Protein AF-J9FRP4-F1 (afdb_monomer_lite)

Structure (mmCIF, N/CA/C/O backbone):
data_AF-J9FRP4-F1
#
_entry.id   AF-J9FRP4-F1
#
loop_
_atom_site.group_PDB
_atom_site.id
_atom_site.type_symbol
_atom_site.label_atom_id
_atom_site.label_alt_id
_atom_site.label_comp_id
_atom_site.label_asym_id
_atom_site.label_entity_id
_atom_site.label_seq_id
_atom_site.pdbx_PDB_ins_code
_atom_site.Cartn_x
_atom_site.Cartn_y
_atom_site.Cartn_z
_atom_site.occupancy
_atom_site.B_iso_or_equiv
_atom_site.auth_seq_id
_atom_site.auth_comp_id
_atom_site.auth_asym_id
_atom_site.auth_atom_id
_atom_site.pdbx_PDB_model_num
ATOM 1 N N . MET A 1 1 ? -9.713 -14.777 19.104 1.00 48.59 1 MET A N 1
ATOM 2 C CA . MET A 1 1 ? -9.850 -14.127 17.781 1.00 48.59 1 MET A CA 1
ATOM 3 C C . MET A 1 1 ? -8.821 -14.663 16.797 1.00 48.59 1 MET A C 1
ATOM 5 O O . MET A 1 1 ? -9.217 -15.009 15.696 1.00 48.59 1 MET A O 1
ATOM 9 N N . ASP A 1 2 ? -7.570 -14.857 17.223 1.00 49.44 2 ASP A N 1
ATOM 10 C CA . ASP A 1 2 ? -6.486 -15.417 16.401 1.00 49.44 2 ASP A CA 1
ATOM 11 C C . ASP A 1 2 ? -6.841 -16.754 15.706 1.00 49.44 2 ASP A C 1
ATOM 13 O O . ASP A 1 2 ? -6.789 -16.872 14.487 1.00 49.44 2 ASP A O 1
ATOM 17 N N . SER A 1 3 ? -7.369 -17.727 16.462 1.00 54.19 3 SER A N 1
ATOM 18 C CA . SER A 1 3 ? -7.735 -19.047 15.913 1.00 54.19 3 SER A CA 1
ATOM 19 C C . SER A 1 3 ? -8.857 -19.005 14.870 1.00 54.19 3 SER A C 1
ATOM 21 O O . SER A 1 3 ? -8.860 -19.820 13.961 1.00 54.19 3 SER A O 1
ATOM 23 N N . ALA A 1 4 ? -9.812 -18.073 14.968 1.00 58.47 4 ALA A N 1
ATOM 24 C CA . ALA A 1 4 ? -10.983 -18.061 14.084 1.00 58.47 4 ALA A CA 1
ATOM 25 C C . ALA A 1 4 ? -10.662 -17.481 12.696 1.00 58.47 4 ALA A C 1
ATOM 27 O O . ALA A 1 4 ? -11.175 -17.966 11.686 1.00 58.47 4 ALA A O 1
ATOM 28 N N . VAL A 1 5 ? -9.792 -16.465 12.646 1.00 55.31 5 VAL A N 1
ATOM 29 C CA . VAL A 1 5 ? -9.310 -15.875 11.388 1.00 55.31 5 VAL A CA 1
ATOM 30 C C . VAL A 1 5 ? -8.372 -16.855 10.685 1.00 55.31 5 VAL A C 1
ATOM 32 O O . VAL A 1 5 ? -8.544 -17.113 9.495 1.00 55.31 5 VAL A O 1
ATOM 35 N N . VAL A 1 6 ? -7.453 -17.474 11.434 1.00 58.16 6 VAL A N 1
ATOM 36 C CA . VAL A 1 6 ? -6.564 -18.518 10.907 1.00 58.16 6 VAL A CA 1
ATOM 37 C C . VAL A 1 6 ? -7.373 -19.708 10.384 1.00 58.16 6 VAL A C 1
ATOM 39 O O . VAL A 1 6 ? -7.181 -20.093 9.238 1.00 58.16 6 VAL A O 1
ATOM 42 N N . ASP A 1 7 ? -8.346 -20.225 11.142 1.00 55.84 7 ASP A N 1
ATOM 43 C CA . ASP A 1 7 ? -9.153 -21.382 10.725 1.00 55.84 7 ASP A CA 1
ATOM 44 C C . ASP A 1 7 ? -9.992 -21.111 9.473 1.00 55.84 7 ASP A C 1
ATOM 46 O O . ASP A 1 7 ? -10.128 -21.985 8.613 1.00 55.84 7 ASP A O 1
ATOM 50 N N . THR A 1 8 ? -10.567 -19.911 9.357 1.00 57.00 8 THR A N 1
ATOM 51 C CA . THR A 1 8 ? -11.384 -19.544 8.192 1.00 57.00 8 THR A CA 1
ATOM 52 C C . THR A 1 8 ? -10.524 -19.484 6.936 1.00 57.00 8 THR A C 1
ATOM 54 O O . THR A 1 8 ? -10.922 -20.003 5.896 1.00 57.00 8 THR A O 1
ATOM 57 N N . VAL A 1 9 ? -9.318 -18.924 7.036 1.00 52.62 9 VAL A N 1
ATOM 58 C CA . VAL A 1 9 ? -8.417 -18.788 5.890 1.00 52.62 9 VAL A CA 1
ATOM 59 C C . VAL A 1 9 ? -7.712 -20.103 5.553 1.00 52.62 9 VAL A C 1
ATOM 61 O O . VAL A 1 9 ? -7.663 -20.467 4.381 1.00 52.62 9 VAL A O 1
ATOM 64 N N . SER A 1 10 ? -7.246 -20.868 6.544 1.00 55.09 10 SER A N 1
ATOM 65 C CA . SER A 1 10 ? -6.651 -22.197 6.335 1.00 55.09 10 SER A CA 1
ATOM 66 C C . SER A 1 10 ? -7.617 -23.138 5.617 1.00 55.09 10 SER A C 1
ATOM 68 O O . SER A 1 10 ? -7.242 -23.777 4.638 1.00 55.09 10 SER A O 1
ATOM 70 N N . ARG A 1 11 ? -8.899 -23.136 6.004 1.00 57.12 11 ARG A N 1
ATOM 71 C CA . ARG A 1 11 ? -9.950 -23.913 5.325 1.00 57.12 11 ARG A CA 1
ATOM 72 C C . ARG A 1 11 ? -10.209 -23.490 3.877 1.00 57.12 11 ARG A C 1
ATOM 74 O O . ARG A 1 11 ? -10.769 -24.288 3.122 1.00 57.12 11 ARG A O 1
ATOM 81 N N . THR A 1 12 ? -9.877 -22.257 3.509 1.00 56.47 12 THR A N 1
ATOM 82 C CA . THR A 1 12 ? -10.009 -21.743 2.139 1.00 56.47 12 THR A CA 1
ATOM 83 C C . THR A 1 12 ? -8.760 -22.067 1.322 1.00 56.47 12 THR A C 1
ATOM 85 O O . THR A 1 12 ? -8.884 -22.517 0.188 1.00 56.47 12 THR A O 1
ATOM 88 N N . VAL A 1 13 ? -7.566 -21.957 1.914 1.00 53.84 13 VAL A N 1
ATOM 89 C CA . VAL A 1 13 ? -6.291 -22.344 1.283 1.00 53.84 13 VAL A CA 1
ATOM 90 C C . VAL A 1 13 ? -6.233 -23.842 0.982 1.00 53.84 13 VAL A C 1
ATOM 92 O O . VAL A 1 13 ? -5.894 -24.220 -0.139 1.00 53.84 13 VAL A O 1
ATOM 95 N N . ASP A 1 14 ? -6.659 -24.689 1.923 1.00 53.75 14 ASP A N 1
ATOM 96 C CA . ASP A 1 14 ? -6.703 -26.147 1.734 1.00 53.75 14 ASP A CA 1
ATOM 97 C C . ASP A 1 14 ? -7.665 -26.572 0.607 1.00 53.75 14 ASP A C 1
ATOM 99 O O . ASP A 1 14 ? -7.532 -27.661 0.050 1.00 53.75 14 ASP A O 1
ATOM 103 N N . ARG A 1 15 ? -8.636 -25.718 0.252 1.00 56.00 15 ARG A N 1
ATOM 104 C CA . ARG A 1 15 ? -9.598 -25.955 -0.837 1.00 56.00 15 ARG A CA 1
ATOM 105 C C . ARG A 1 15 ? -9.226 -25.268 -2.155 1.00 56.00 15 ARG A C 1
ATOM 107 O O . ARG A 1 15 ? -9.702 -25.714 -3.194 1.00 56.00 15 ARG A O 1
ATOM 114 N N . GLY A 1 16 ? -8.429 -24.198 -2.111 1.00 53.56 16 GLY A N 1
ATOM 115 C CA . GLY A 1 16 ? -8.188 -23.282 -3.232 1.00 53.56 16 GLY A CA 1
ATOM 116 C C . GLY A 1 16 ? -6.857 -23.451 -3.968 1.00 53.56 16 GLY A C 1
ATOM 117 O O . GLY A 1 16 ? -6.714 -22.882 -5.039 1.00 53.56 16 GLY A O 1
ATOM 118 N N . GLY A 1 17 ? -5.904 -24.232 -3.446 1.00 51.53 17 GLY A N 1
ATOM 119 C CA . GLY A 1 17 ? -4.588 -24.423 -4.074 1.00 51.53 17 GLY A CA 1
ATOM 120 C C . GLY A 1 17 ? -3.595 -23.282 -3.787 1.00 51.53 17 GLY A C 1
ATOM 121 O O . GLY A 1 17 ? -3.973 -22.136 -3.566 1.00 51.53 17 GLY A O 1
ATOM 122 N N . GLY A 1 18 ? -2.296 -23.604 -3.744 1.00 60.22 18 GLY A N 1
ATOM 123 C CA . GLY A 1 18 ? -1.207 -22.733 -3.262 1.00 60.22 18 GLY A CA 1
ATOM 124 C C . GLY A 1 18 ? -0.771 -21.600 -4.203 1.00 60.22 18 GLY A C 1
ATOM 125 O O . GLY A 1 18 ? 0.418 -21.492 -4.498 1.00 60.22 18 GLY A O 1
ATOM 126 N N . GLY A 1 19 ? -1.711 -20.784 -4.689 1.00 74.44 19 GLY A N 1
ATOM 127 C CA . GLY A 1 19 ? -1.450 -19.637 -5.563 1.00 74.44 19 GLY A CA 1
ATOM 128 C C . GLY A 1 19 ? -1.319 -18.320 -4.798 1.00 74.44 19 GLY A C 1
ATOM 129 O O . GLY A 1 19 ? -0.239 -17.950 -4.340 1.00 74.44 19 GLY A O 1
ATOM 130 N N . THR A 1 20 ? -2.425 -17.594 -4.654 1.00 80.50 20 THR A N 1
ATOM 131 C CA . THR A 1 20 ? -2.461 -16.231 -4.104 1.00 80.50 20 THR A CA 1
ATOM 132 C C . THR A 1 20 ? -3.689 -16.030 -3.228 1.00 80.50 20 THR A C 1
ATOM 134 O O . THR A 1 20 ? -4.772 -16.494 -3.573 1.00 80.50 20 THR A O 1
ATOM 137 N N . ALA A 1 21 ? -3.534 -15.305 -2.123 1.00 82.38 21 ALA A N 1
ATOM 138 C CA . ALA A 1 21 ? -4.611 -14.883 -1.241 1.00 82.38 21 ALA A CA 1
ATOM 139 C C . ALA A 1 21 ? -4.708 -13.351 -1.211 1.00 82.38 21 ALA A C 1
ATOM 141 O O . ALA A 1 21 ? -3.736 -12.677 -0.871 1.00 82.38 21 ALA A O 1
ATOM 142 N N . LYS A 1 22 ? -5.874 -12.796 -1.539 1.00 86.06 22 LYS A N 1
ATOM 143 C CA . LYS A 1 22 ? -6.216 -11.395 -1.279 1.00 86.06 22 LYS A CA 1
ATOM 144 C C . LYS A 1 22 ? -6.975 -11.296 0.027 1.00 86.06 22 LYS A C 1
ATOM 146 O O . LYS A 1 22 ? -7.807 -12.146 0.334 1.00 86.06 22 LYS A O 1
ATOM 151 N N . VAL A 1 23 ? -6.677 -10.256 0.783 1.00 86.19 23 VAL A N 1
ATOM 152 C CA . VAL A 1 23 ? -7.175 -10.056 2.135 1.00 86.19 23 VAL A CA 1
ATOM 153 C C . VAL A 1 23 ? -7.611 -8.624 2.249 1.00 86.19 23 VAL A C 1
ATOM 155 O O . VAL A 1 23 ? -6.788 -7.713 2.154 1.00 86.19 23 VAL A O 1
ATOM 158 N N . HIS A 1 24 ? -8.896 -8.448 2.485 1.00 91.25 24 HIS A N 1
ATOM 159 C CA . HIS A 1 24 ? -9.487 -7.172 2.815 1.00 91.25 24 HIS A CA 1
ATOM 160 C C . HIS A 1 24 ? -9.882 -7.181 4.285 1.00 91.25 24 HIS A C 1
ATOM 162 O O . HIS A 1 24 ? -10.448 -8.154 4.784 1.00 91.25 24 HIS A O 1
ATOM 168 N N . PHE A 1 25 ? -9.560 -6.113 5.004 1.00 91.75 25 PHE A N 1
ATOM 169 C CA . PHE A 1 25 ? -10.103 -5.900 6.333 1.00 91.75 25 PHE A CA 1
ATOM 170 C C . PHE A 1 25 ? -10.575 -4.466 6.512 1.00 91.75 25 PHE A C 1
ATOM 172 O O . PHE A 1 25 ? -9.960 -3.511 6.031 1.00 91.75 25 PHE A O 1
ATOM 179 N N . ALA A 1 26 ? -11.657 -4.327 7.270 1.00 94.75 26 ALA A N 1
ATOM 180 C CA . ALA A 1 26 ? -12.195 -3.048 7.682 1.00 94.75 26 ALA A CA 1
ATOM 181 C C . ALA A 1 26 ? -12.399 -3.020 9.198 1.00 94.75 26 ALA A C 1
ATOM 183 O O . ALA A 1 26 ? -13.009 -3.926 9.762 1.00 94.75 26 ALA A O 1
ATOM 184 N N . ILE A 1 27 ? -11.912 -1.967 9.854 1.00 94.19 27 ILE A N 1
ATOM 185 C CA . ILE A 1 27 ? -12.155 -1.689 11.274 1.00 94.19 27 ILE A CA 1
ATOM 186 C C . ILE A 1 27 ? -13.022 -0.439 11.346 1.00 94.19 27 ILE A C 1
ATOM 188 O O . ILE A 1 27 ? -12.629 0.605 10.826 1.00 94.19 27 ILE A O 1
ATOM 192 N N . THR A 1 28 ? -14.177 -0.531 12.001 1.00 95.19 28 THR A N 1
ATOM 193 C CA . THR A 1 28 ? -15.095 0.590 12.221 1.00 95.19 28 THR A CA 1
ATOM 194 C C . THR A 1 28 ? -15.250 0.891 13.704 1.00 95.19 28 THR A C 1
ATOM 196 O O . THR A 1 28 ? -15.464 -0.009 14.524 1.00 95.19 28 THR A O 1
ATOM 199 N N . GLY A 1 29 ? -15.188 2.173 14.043 1.00 92.75 29 GLY A N 1
ATOM 200 C CA . GLY A 1 29 ? -15.343 2.656 15.407 1.00 92.75 29 GLY A CA 1
ATOM 201 C C . GLY A 1 29 ? -15.812 4.102 15.459 1.00 92.75 29 GLY A C 1
ATOM 202 O O . GLY A 1 29 ? -16.143 4.691 14.431 1.00 92.75 29 GLY A O 1
ATOM 203 N N . THR A 1 30 ? -15.829 4.672 16.656 1.00 93.00 30 THR A N 1
ATOM 204 C CA . THR A 1 30 ? -16.009 6.111 16.861 1.00 93.00 30 THR A CA 1
ATOM 205 C C . THR A 1 30 ? -14.883 6.701 17.694 1.00 93.00 30 THR A C 1
ATOM 207 O O . THR A 1 30 ? -14.327 6.014 18.557 1.00 93.00 30 THR A O 1
ATOM 210 N N . ASP A 1 31 ? -14.571 7.969 17.453 1.00 89.94 31 ASP A N 1
ATOM 211 C CA . ASP A 1 31 ? -13.685 8.763 18.307 1.00 89.94 31 ASP A CA 1
ATOM 212 C C . ASP A 1 31 ? -14.402 9.251 19.585 1.00 89.94 31 ASP A C 1
ATOM 214 O O . ASP A 1 31 ? -15.547 8.874 19.875 1.00 89.94 31 ASP A O 1
ATOM 218 N N . SER A 1 32 ? -13.734 10.120 20.350 1.00 87.19 32 SER A N 1
ATOM 219 C CA . SER A 1 32 ? -14.272 10.692 21.589 1.00 87.19 32 SER A CA 1
ATOM 220 C C . SER A 1 32 ? -15.474 11.628 21.384 1.00 87.19 32 SER A C 1
ATOM 222 O O . SER A 1 32 ? -16.217 11.892 22.332 1.00 87.19 32 SER A O 1
ATOM 224 N N . LYS A 1 33 ? -15.691 12.112 20.157 1.00 89.19 33 LYS A N 1
ATOM 225 C CA . LYS A 1 33 ? -16.803 12.986 19.755 1.00 89.19 33 LYS A CA 1
ATOM 226 C C . LYS A 1 33 ? -17.950 12.212 19.102 1.00 89.19 33 LYS A C 1
ATOM 228 O O . LYS A 1 33 ? -18.987 12.805 18.810 1.00 89.19 33 LYS A O 1
ATOM 233 N N . GLY A 1 34 ? -17.787 10.906 18.894 1.00 87.56 34 GLY A N 1
ATOM 234 C CA . GLY A 1 34 ? -18.752 10.070 18.186 1.00 87.56 34 GLY A CA 1
ATOM 235 C C . GLY A 1 34 ? -18.608 10.116 16.661 1.00 87.56 34 GLY A C 1
ATOM 236 O O . GLY A 1 34 ? -19.482 9.598 15.966 1.00 87.56 34 GLY A O 1
ATOM 237 N N . GLU A 1 35 ? -17.541 10.717 16.128 1.00 90.56 35 GLU A N 1
ATOM 238 C CA . GLU A 1 35 ? -17.262 10.735 14.692 1.00 90.56 35 GLU A CA 1
ATOM 239 C C . GLU A 1 35 ? -16.780 9.358 14.227 1.00 90.56 35 GLU A C 1
ATOM 241 O O . GLU A 1 35 ? -16.077 8.644 14.944 1.00 90.56 35 GLU A O 1
ATOM 246 N N . LEU A 1 36 ? -17.189 8.963 13.019 1.00 90.56 36 LEU A N 1
ATOM 247 C CA . LEU A 1 36 ? -16.873 7.650 12.466 1.00 90.56 36 LEU A CA 1
ATOM 248 C C . LEU A 1 36 ? -15.379 7.532 12.149 1.00 90.56 36 LEU A C 1
ATOM 250 O O . LEU A 1 36 ? -14.829 8.319 11.382 1.00 90.56 36 LEU A O 1
ATOM 254 N N . LEU A 1 37 ? -14.768 6.458 12.638 1.00 90.88 37 LEU A N 1
ATOM 255 C CA . LEU A 1 37 ? -13.423 6.035 12.276 1.00 90.88 37 LEU A CA 1
ATOM 256 C C . LEU A 1 37 ? -13.504 4.775 11.421 1.00 90.88 37 LEU A C 1
ATOM 258 O O . LEU A 1 37 ? -14.202 3.821 11.779 1.00 90.88 37 LEU A O 1
ATOM 262 N N . LYS A 1 38 ? -12.770 4.762 10.304 1.00 93.69 38 LYS A N 1
ATOM 263 C CA . LYS A 1 38 ? -12.668 3.597 9.426 1.00 93.69 38 LYS A CA 1
ATOM 264 C C . LYS A 1 38 ? -11.231 3.374 8.962 1.00 93.69 38 LYS A C 1
ATOM 266 O O . LYS A 1 38 ? -10.670 4.215 8.261 1.00 93.69 38 LYS A O 1
ATOM 271 N N . ILE A 1 39 ? -10.672 2.215 9.299 1.00 93.00 39 ILE A N 1
ATOM 272 C CA . ILE A 1 39 ? -9.492 1.668 8.616 1.00 93.00 39 ILE A CA 1
ATOM 273 C C . ILE A 1 39 ? -9.994 0.673 7.575 1.00 93.00 39 ILE A C 1
ATOM 275 O O . ILE A 1 39 ? -10.819 -0.170 7.908 1.00 93.00 39 ILE A O 1
ATOM 279 N N . ASP A 1 40 ? -9.530 0.789 6.333 1.00 93.94 40 ASP A N 1
ATOM 280 C CA . ASP A 1 40 ? -9.938 -0.051 5.203 1.00 93.94 40 ASP A CA 1
ATOM 281 C C . ASP A 1 40 ? -8.704 -0.410 4.366 1.00 93.94 40 ASP A C 1
ATOM 283 O O . ASP A 1 40 ? -8.071 0.447 3.737 1.00 93.94 40 ASP A O 1
ATOM 287 N N . ARG A 1 41 ? -8.298 -1.677 4.435 1.00 92.19 41 ARG A N 1
ATOM 288 C CA . ARG A 1 41 ? -7.015 -2.151 3.915 1.00 92.19 41 ARG A CA 1
ATOM 289 C C . ARG A 1 41 ? -7.230 -3.401 3.083 1.00 92.19 41 ARG A C 1
ATOM 291 O O . ARG A 1 41 ? -7.968 -4.295 3.476 1.00 92.19 41 ARG A O 1
ATOM 298 N N . GLU A 1 42 ? -6.539 -3.466 1.953 1.00 91.62 42 GLU A N 1
ATOM 299 C CA . GLU A 1 42 ? -6.517 -4.635 1.080 1.00 91.62 42 GLU A CA 1
ATOM 300 C C . GLU A 1 42 ? -5.070 -4.953 0.718 1.00 91.62 42 GLU A C 1
ATOM 302 O O . GLU A 1 42 ? -4.322 -4.058 0.319 1.00 91.62 42 GLU A O 1
ATOM 307 N N . ASN A 1 43 ? -4.680 -6.215 0.867 1.00 89.25 43 ASN A N 1
ATOM 308 C CA . ASN A 1 43 ? -3.347 -6.707 0.549 1.00 89.25 43 ASN A CA 1
ATOM 309 C C . ASN A 1 43 ? -3.425 -8.090 -0.101 1.00 89.25 43 ASN A C 1
ATOM 311 O O . ASN A 1 43 ? -4.348 -8.860 0.148 1.00 89.25 43 ASN A O 1
ATOM 315 N N . MET A 1 44 ? -2.417 -8.423 -0.895 1.00 86.88 44 MET A N 1
ATOM 316 C CA . MET A 1 44 ? -2.283 -9.679 -1.615 1.00 86.88 44 MET A CA 1
ATOM 317 C C . MET A 1 44 ? -1.017 -10.412 -1.164 1.00 86.88 44 MET A C 1
ATOM 319 O O . MET A 1 44 ? 0.056 -9.827 -1.056 1.00 86.88 44 MET A O 1
ATOM 323 N N . TYR A 1 45 ? -1.124 -11.710 -0.902 1.00 81.12 45 TYR A N 1
ATOM 324 C CA . TYR A 1 45 ? -0.035 -12.548 -0.410 1.00 81.12 45 TYR A CA 1
ATOM 325 C C . TYR A 1 45 ? 0.065 -13.821 -1.238 1.00 81.12 45 TYR A C 1
ATOM 327 O O . TYR A 1 45 ? -0.943 -14.386 -1.655 1.00 81.12 45 TYR A O 1
ATOM 335 N N . TYR A 1 46 ? 1.280 -14.324 -1.435 1.00 77.06 46 TYR A N 1
ATOM 336 C CA . TYR A 1 46 ? 1.455 -15.667 -1.980 1.00 77.06 46 TYR A CA 1
ATOM 337 C C . TYR A 1 46 ? 0.905 -16.703 -0.983 1.00 77.06 46 TYR A C 1
ATOM 339 O O . TYR A 1 46 ? 1.188 -16.638 0.213 1.00 77.06 46 TYR A O 1
ATOM 347 N N . SER A 1 47 ? 0.091 -17.648 -1.447 1.00 65.94 47 SER A N 1
ATOM 348 C CA . SER A 1 47 ? -0.638 -18.576 -0.573 1.00 65.94 47 SER A CA 1
ATOM 349 C C . SER A 1 47 ? 0.257 -19.731 -0.091 1.00 65.94 47 SER A C 1
ATOM 351 O O . SER A 1 47 ? 0.123 -20.870 -0.535 1.00 65.94 47 SER A O 1
ATOM 353 N N . ASN A 1 48 ? 1.169 -19.448 0.843 1.00 63.22 48 ASN A N 1
ATOM 354 C CA . ASN A 1 48 ? 1.881 -20.450 1.646 1.00 63.22 48 ASN A CA 1
ATOM 355 C C . ASN A 1 48 ? 1.505 -20.270 3.132 1.00 63.22 48 ASN A C 1
ATOM 357 O O . ASN A 1 48 ? 1.291 -19.143 3.574 1.00 63.22 48 ASN A O 1
ATOM 361 N N . GLN A 1 49 ? 1.431 -21.353 3.914 1.00 55.41 49 GLN A N 1
ATOM 362 C CA . GLN A 1 49 ? 0.953 -21.353 5.310 1.00 55.41 49 GLN A CA 1
ATOM 363 C C . GLN A 1 49 ? 1.651 -20.317 6.217 1.00 55.41 49 GLN A C 1
ATOM 365 O O . GLN A 1 49 ? 1.037 -19.811 7.155 1.00 55.41 49 GLN A O 1
ATOM 370 N N . GLU A 1 50 ? 2.903 -19.945 5.934 1.00 53.56 50 GLU A N 1
ATOM 371 C CA . GLU A 1 50 ? 3.624 -18.911 6.692 1.00 53.56 50 GLU A CA 1
ATOM 372 C C . GLU A 1 50 ? 3.149 -17.474 6.408 1.00 53.56 50 GLU A C 1
ATOM 374 O O . GLU A 1 50 ? 3.221 -16.617 7.288 1.00 53.56 50 GLU A O 1
ATOM 379 N N . LEU A 1 51 ? 2.601 -17.195 5.221 1.00 54.62 51 LEU A N 1
ATOM 380 C CA . LEU A 1 51 ? 2.085 -15.868 4.856 1.00 54.62 51 LEU A CA 1
ATOM 381 C C . LEU A 1 51 ? 0.715 -15.582 5.484 1.00 54.62 51 LEU A C 1
ATOM 383 O O . LEU A 1 51 ? 0.409 -14.424 5.769 1.00 54.62 51 LEU A O 1
ATOM 387 N N . LEU A 1 52 ? -0.043 -16.628 5.832 1.00 54.16 52 LEU A N 1
ATOM 388 C CA . LEU A 1 52 ? -1.278 -16.512 6.616 1.00 54.16 52 LEU A CA 1
ATOM 389 C C . LEU A 1 52 ? -1.031 -15.943 8.022 1.00 54.16 52 LEU A C 1
ATOM 391 O O . LEU A 1 52 ? -1.886 -15.245 8.562 1.00 54.16 52 LEU A O 1
ATOM 395 N N . ARG A 1 53 ? 0.157 -16.177 8.601 1.00 59.00 53 ARG A N 1
ATOM 396 C CA . ARG A 1 53 ? 0.555 -15.555 9.876 1.00 59.00 53 ARG A CA 1
ATOM 397 C C . ARG A 1 53 ? 0.786 -14.052 9.725 1.00 59.00 53 ARG A C 1
ATOM 399 O O . ARG A 1 53 ? 0.412 -13.296 10.611 1.00 59.00 53 ARG A O 1
ATOM 406 N N . ASN A 1 54 ? 1.337 -13.606 8.594 1.00 61.03 54 ASN A N 1
ATOM 407 C CA . ASN A 1 54 ? 1.605 -12.186 8.343 1.00 61.03 54 ASN A CA 1
ATOM 408 C C . ASN A 1 54 ? 0.329 -11.372 8.060 1.00 61.03 54 ASN A C 1
ATOM 410 O O . ASN A 1 54 ? 0.309 -10.176 8.341 1.00 61.03 54 ASN A O 1
ATOM 414 N N . MET A 1 55 ? -0.737 -12.012 7.561 1.00 62.06 55 MET A N 1
ATOM 415 C CA . MET A 1 55 ? -2.062 -11.394 7.390 1.00 62.06 55 MET A CA 1
ATOM 416 C C . MET A 1 55 ? -2.688 -10.962 8.722 1.00 62.06 55 MET A C 1
ATOM 418 O O . MET A 1 55 ? -3.289 -9.894 8.805 1.00 62.06 55 MET A O 1
ATOM 422 N N . ASN A 1 56 ? -2.526 -11.780 9.769 1.00 69.69 56 ASN A N 1
ATOM 423 C CA . ASN A 1 56 ? -2.942 -11.436 11.131 1.00 69.69 56 ASN A CA 1
ATOM 424 C C . ASN A 1 56 ? -2.220 -10.170 11.607 1.00 69.69 56 ASN A C 1
ATOM 426 O O . ASN A 1 56 ? -2.849 -9.317 12.228 1.00 69.69 56 ASN A O 1
ATOM 430 N N . LEU A 1 57 ? -0.921 -10.053 11.314 1.00 80.94 57 LEU A N 1
ATOM 431 C CA . LEU A 1 57 ? -0.077 -9.067 11.978 1.00 80.94 57 LEU A CA 1
ATOM 432 C C . LEU A 1 57 ? -0.491 -7.635 11.643 1.00 80.94 57 LEU A C 1
ATOM 434 O O . LEU A 1 57 ? -0.568 -6.821 12.554 1.00 80.94 57 LEU A O 1
ATOM 438 N N . GLU A 1 58 ? -0.812 -7.314 10.383 1.00 86.12 58 GLU A N 1
ATOM 439 C CA . GLU A 1 58 ? -1.240 -5.943 10.056 1.00 86.12 58 GLU A CA 1
ATOM 440 C C . GLU A 1 58 ? -2.571 -5.591 10.736 1.00 86.12 58 GLU A C 1
ATOM 442 O O . GLU A 1 58 ? -2.691 -4.511 11.312 1.00 86.12 58 GLU A O 1
ATOM 447 N N . LEU A 1 59 ? -3.550 -6.503 10.724 1.00 87.88 59 LEU A N 1
ATOM 448 C CA . LEU A 1 59 ? -4.845 -6.299 11.378 1.00 87.88 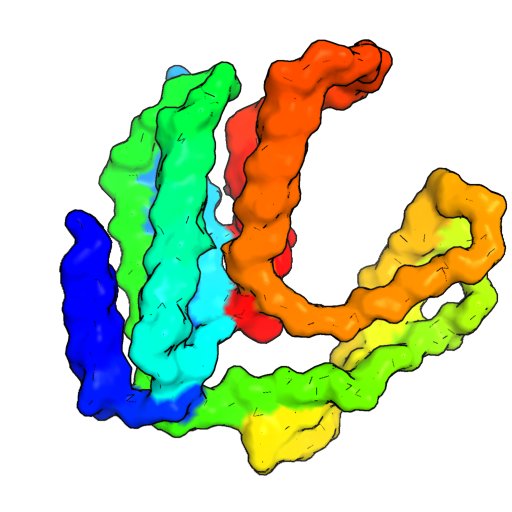59 LEU A CA 1
ATOM 449 C C . LEU A 1 59 ? -4.694 -6.144 12.898 1.00 87.88 59 LEU A C 1
ATOM 451 O O . LEU A 1 59 ? -5.242 -5.211 13.484 1.00 87.88 59 LEU A O 1
ATOM 455 N N . VAL A 1 60 ? -3.958 -7.053 13.541 1.00 87.12 60 VAL A N 1
ATOM 456 C CA . VAL A 1 60 ? -3.731 -7.040 14.993 1.00 87.12 60 VAL A CA 1
ATOM 457 C C . VAL A 1 60 ? -3.009 -5.764 15.406 1.00 87.12 60 VAL A C 1
ATOM 459 O O . VAL A 1 60 ? -3.422 -5.114 16.363 1.00 87.12 60 VAL A O 1
ATOM 462 N N . GLU A 1 61 ? -1.980 -5.358 14.666 1.00 86.62 61 GLU A N 1
ATOM 463 C CA . GLU A 1 61 ? -1.263 -4.118 14.948 1.00 86.62 61 GLU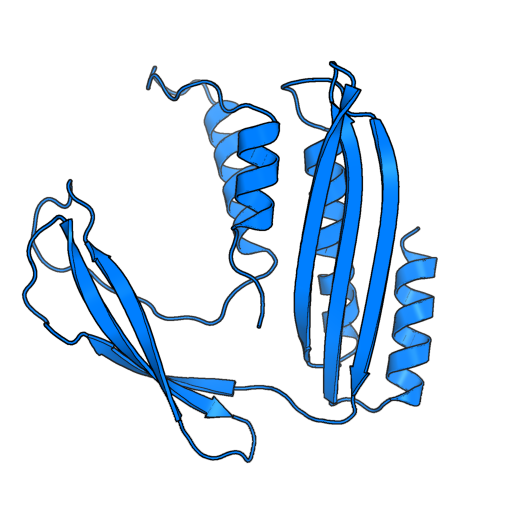 A CA 1
ATOM 464 C C . GLU A 1 61 ? -2.116 -2.875 14.667 1.00 86.62 61 GLU A C 1
ATOM 466 O O . GLU A 1 61 ? -2.065 -1.924 15.444 1.00 86.62 61 GLU A O 1
ATOM 471 N N . ALA A 1 62 ? -2.966 -2.875 13.634 1.00 88.00 62 ALA A N 1
ATOM 472 C CA . ALA A 1 62 ? -3.921 -1.789 13.403 1.00 88.00 62 ALA A CA 1
ATOM 473 C C . ALA A 1 62 ? -4.891 -1.618 14.579 1.00 88.00 62 ALA A C 1
ATOM 475 O O . ALA A 1 62 ? -5.107 -0.497 15.045 1.00 88.00 62 ALA A O 1
ATOM 476 N N . ILE A 1 63 ? -5.419 -2.722 15.115 1.00 88.50 63 ILE A N 1
ATOM 477 C CA . ILE A 1 63 ? -6.256 -2.702 16.320 1.00 88.50 63 ILE A CA 1
ATOM 478 C C . ILE A 1 63 ? -5.444 -2.216 17.524 1.00 88.50 63 ILE A C 1
ATOM 480 O O . ILE A 1 63 ? -5.910 -1.345 18.255 1.00 88.50 63 ILE A O 1
ATOM 484 N N . ASN A 1 64 ? -4.234 -2.740 17.734 1.00 86.31 64 ASN A N 1
ATOM 485 C CA . ASN A 1 64 ? -3.393 -2.365 18.870 1.00 86.31 64 ASN A CA 1
ATOM 486 C C . ASN A 1 64 ? -3.071 -0.873 18.865 1.00 86.31 64 ASN A C 1
ATOM 488 O O . ASN A 1 64 ? -3.232 -0.218 19.892 1.00 86.31 64 ASN A O 1
ATOM 492 N N . VAL A 1 65 ? -2.652 -0.322 17.725 1.00 83.19 65 VAL A N 1
ATOM 493 C CA . VAL A 1 65 ? -2.306 1.098 17.633 1.00 83.19 65 VAL A CA 1
ATOM 494 C C . VAL A 1 65 ? -3.539 1.978 17.840 1.00 83.19 65 VAL A C 1
ATOM 496 O O . VAL A 1 65 ? -3.432 2.977 18.547 1.00 83.19 65 VAL A O 1
ATOM 499 N N . LEU A 1 66 ? -4.709 1.601 17.307 1.00 85.69 66 LEU A N 1
ATOM 500 C CA . LEU A 1 66 ? -5.959 2.318 17.579 1.00 85.69 66 LEU A CA 1
ATOM 501 C C . LEU A 1 66 ? -6.336 2.273 19.066 1.00 85.69 66 LEU A C 1
ATOM 503 O O . LEU A 1 66 ? -6.642 3.305 19.654 1.00 85.69 66 LEU A O 1
ATOM 507 N N . MET A 1 67 ? -6.298 1.097 19.691 1.00 84.44 67 MET A N 1
ATOM 508 C CA . MET A 1 67 ? -6.749 0.909 21.074 1.00 84.44 67 MET A CA 1
ATOM 509 C C . MET A 1 67 ? -5.764 1.453 22.116 1.00 84.44 67 MET A C 1
ATOM 511 O O . MET A 1 67 ? -6.179 1.847 23.202 1.00 84.44 67 MET A O 1
ATOM 515 N N . GLN A 1 68 ? -4.465 1.474 21.806 1.00 82.94 68 GLN A N 1
ATOM 516 C CA . GLN A 1 68 ? -3.404 1.965 22.696 1.00 82.94 68 GLN A CA 1
ATOM 517 C C . GLN A 1 68 ? -2.973 3.402 22.373 1.00 82.94 68 GLN A C 1
ATOM 519 O O . GLN A 1 68 ? -1.979 3.893 22.920 1.00 82.94 68 GLN A O 1
ATOM 524 N N . ASN A 1 69 ? -3.690 4.085 21.477 1.00 81.62 69 ASN A N 1
ATOM 525 C CA . ASN A 1 69 ? -3.403 5.473 21.153 1.00 81.62 69 ASN A CA 1
ATOM 526 C C . ASN A 1 69 ? -3.531 6.358 22.415 1.00 81.62 69 ASN A C 1
ATOM 528 O O . ASN A 1 69 ? -4.367 6.119 23.285 1.00 81.62 69 ASN A O 1
ATOM 532 N N . LYS A 1 70 ? -2.689 7.393 22.519 1.00 80.38 70 LYS A N 1
ATOM 533 C CA . LYS A 1 70 ? -2.688 8.345 23.649 1.00 80.38 70 LYS A CA 1
ATOM 534 C C . LYS A 1 70 ? -3.393 9.668 23.329 1.00 80.38 70 LYS A C 1
ATOM 536 O O . LYS A 1 70 ? -3.296 10.604 24.118 1.00 80.38 70 LYS A O 1
ATOM 541 N N . LEU A 1 71 ? -4.015 9.770 22.157 1.00 82.81 71 LEU A N 1
ATOM 542 C CA . LEU A 1 71 ? -4.616 11.002 21.655 1.00 82.81 71 LEU A CA 1
ATOM 543 C C . LEU A 1 71 ? -6.032 11.153 22.205 1.00 82.81 71 LEU A C 1
ATOM 545 O O . LEU A 1 71 ? -6.354 12.185 22.787 1.00 82.81 71 LEU A O 1
ATOM 549 N N . GLU A 1 72 ? -6.851 10.111 22.057 1.00 84.50 72 GLU A N 1
ATOM 550 C CA . GLU A 1 72 ? -8.234 10.100 22.522 1.00 84.50 72 GLU A CA 1
ATOM 551 C C . GLU A 1 72 ? -8.807 8.685 22.674 1.00 84.50 72 GLU A C 1
ATOM 553 O O . GLU A 1 72 ? -8.251 7.696 22.191 1.00 84.50 72 GLU A O 1
ATOM 558 N N . GLN A 1 73 ? -9.947 8.589 23.359 1.00 85.19 73 GLN A N 1
ATOM 559 C CA . GLN A 1 73 ? -10.670 7.332 23.501 1.00 85.19 73 GLN A CA 1
ATOM 560 C C . GLN A 1 73 ? -11.284 6.912 22.162 1.00 85.19 73 GLN A C 1
ATOM 562 O O . GLN A 1 73 ? -11.927 7.712 21.486 1.00 85.19 73 GLN A O 1
ATOM 567 N N . VAL A 1 74 ? -11.129 5.632 21.826 1.00 89.12 74 VAL A N 1
ATOM 568 C CA . VAL A 1 74 ? -11.710 5.015 20.631 1.00 89.12 74 VAL A CA 1
ATOM 569 C C . VAL A 1 74 ? -12.645 3.893 21.050 1.00 89.12 74 VAL A C 1
ATOM 571 O O . VAL A 1 74 ? -12.297 3.073 21.900 1.00 89.12 74 VAL A O 1
ATOM 574 N N . ASN A 1 75 ? -13.826 3.843 20.437 1.00 90.31 75 ASN A N 1
ATOM 575 C CA . ASN A 1 75 ? -14.776 2.753 20.612 1.00 90.31 75 ASN A CA 1
ATOM 576 C C . ASN A 1 75 ? -14.909 1.955 19.310 1.00 90.31 75 ASN A C 1
ATOM 578 O O . ASN A 1 75 ? -15.577 2.392 18.375 1.00 90.31 75 ASN A O 1
ATOM 582 N N . VAL A 1 76 ? -14.261 0.792 19.236 1.00 91.50 76 VAL A N 1
ATOM 583 C CA . VAL A 1 76 ? -14.354 -0.115 18.081 1.00 91.50 76 VAL A CA 1
ATOM 584 C C . VAL A 1 76 ? -15.590 -0.999 18.229 1.00 91.50 76 VAL A C 1
ATOM 586 O O . VAL A 1 76 ? -15.739 -1.683 19.239 1.00 91.50 76 VAL A O 1
ATOM 589 N N . TYR A 1 77 ? -16.453 -1.026 17.212 1.00 91.88 77 TYR A N 1
ATOM 590 C CA . TYR A 1 77 ? -17.687 -1.826 17.229 1.00 91.88 77 TYR A CA 1
ATOM 591 C C . TYR A 1 77 ? -17.829 -2.782 16.039 1.00 91.88 77 TYR A C 1
ATOM 593 O O . TYR A 1 77 ? -18.758 -3.587 16.019 1.00 91.88 77 TYR A O 1
ATOM 601 N N . GLY A 1 78 ? -16.932 -2.725 15.052 1.00 92.25 78 GLY A N 1
ATOM 602 C CA . GLY A 1 78 ? -16.974 -3.624 13.901 1.00 92.25 78 GLY A CA 1
ATOM 603 C C . GLY A 1 78 ? -15.589 -3.931 13.357 1.00 92.25 78 GLY A C 1
ATOM 604 O O . GLY A 1 78 ? -14.754 -3.039 13.220 1.00 92.25 78 GLY A O 1
ATOM 605 N N . ILE A 1 79 ? -15.355 -5.208 13.058 1.00 93.19 79 ILE A N 1
ATOM 606 C CA . ILE A 1 79 ? -14.177 -5.690 12.339 1.00 93.19 79 ILE A CA 1
ATOM 607 C C . ILE A 1 79 ? -14.677 -6.694 11.302 1.00 93.19 79 ILE A C 1
ATOM 609 O O . ILE A 1 79 ? -15.229 -7.732 11.667 1.00 93.19 79 ILE A O 1
ATOM 613 N N . THR A 1 80 ? -14.477 -6.381 10.027 1.00 91.88 80 THR A N 1
ATOM 614 C CA . THR A 1 80 ? -14.780 -7.269 8.900 1.00 91.88 80 THR A CA 1
ATOM 615 C C . THR A 1 80 ? -13.471 -7.738 8.290 1.00 91.88 80 THR A C 1
ATOM 617 O O . THR A 1 80 ? -12.558 -6.934 8.114 1.00 91.88 80 THR A O 1
ATOM 620 N N . VAL A 1 81 ? -13.377 -9.030 7.981 1.00 89.69 81 VAL A N 1
ATOM 621 C CA . VAL A 1 81 ? -12.231 -9.625 7.288 1.00 89.69 81 VAL A CA 1
ATOM 622 C C . VAL A 1 81 ? -12.762 -10.512 6.174 1.00 89.69 81 VAL A C 1
ATOM 624 O O . VAL A 1 81 ? -13.533 -11.436 6.432 1.00 89.69 81 VAL A O 1
ATOM 627 N N . GLU A 1 82 ? -12.338 -10.232 4.951 1.00 87.56 82 GLU A N 1
ATOM 628 C CA . GLU A 1 82 ? -12.684 -10.977 3.749 1.00 87.56 82 GLU A CA 1
ATOM 629 C C . GLU A 1 82 ? -11.404 -11.515 3.115 1.00 87.56 82 GLU A C 1
ATOM 631 O O . GLU A 1 82 ? -10.413 -10.798 2.974 1.00 87.56 82 GLU A O 1
ATOM 636 N N . THR A 1 83 ? -11.421 -12.791 2.733 1.00 81.06 83 THR A N 1
ATOM 637 C CA . THR A 1 83 ? -10.264 -13.442 2.118 1.00 81.06 83 THR A CA 1
ATOM 638 C C . THR A 1 83 ? -10.689 -14.179 0.860 1.00 81.06 83 THR A C 1
ATOM 640 O O . THR A 1 83 ? -11.531 -15.076 0.913 1.00 81.06 83 THR A O 1
ATOM 643 N N . GLU A 1 84 ? -10.058 -13.841 -0.258 1.00 82.94 84 GLU A N 1
ATOM 644 C CA . GLU A 1 84 ? -10.199 -14.526 -1.540 1.00 82.94 84 GLU A CA 1
ATOM 645 C C . GLU A 1 84 ? -8.915 -15.317 -1.805 1.00 82.94 84 GLU A C 1
ATOM 647 O O . GLU A 1 84 ? -7.830 -14.741 -1.825 1.00 82.94 84 GLU A O 1
ATOM 652 N N . VAL A 1 85 ? -9.011 -16.633 -2.004 1.00 78.88 85 VAL A N 1
ATOM 653 C CA . VAL A 1 85 ? -7.853 -17.478 -2.341 1.00 78.88 85 VAL A CA 1
ATOM 654 C C . VAL A 1 85 ? -8.036 -18.049 -3.737 1.00 78.88 85 VAL A C 1
ATOM 656 O O . VAL A 1 85 ? -9.111 -18.544 -4.071 1.00 78.88 85 VAL A O 1
ATOM 659 N N . SER A 1 86 ? -6.969 -18.009 -4.528 1.00 77.88 86 SER A N 1
ATOM 660 C CA . SER A 1 86 ? -6.893 -18.618 -5.852 1.00 77.88 86 SER A CA 1
ATOM 661 C C . SER A 1 86 ? -5.675 -19.535 -5.966 1.00 77.88 86 SER A C 1
ATOM 663 O O . SER A 1 86 ? -4.639 -19.299 -5.341 1.00 77.88 86 SER A O 1
ATOM 665 N N . ASP A 1 87 ? -5.773 -20.538 -6.834 1.00 77.81 87 ASP A N 1
ATOM 666 C CA . ASP A 1 87 ? -4.657 -21.389 -7.269 1.00 77.81 87 ASP A CA 1
ATOM 667 C C . ASP A 1 87 ? -3.693 -20.660 -8.220 1.00 77.81 87 ASP A C 1
ATOM 669 O O . ASP A 1 87 ? -2.597 -21.141 -8.519 1.00 77.81 87 ASP A O 1
ATOM 673 N N . THR A 1 88 ? -4.081 -19.474 -8.685 1.00 80.81 88 THR A N 1
ATOM 674 C CA . THR A 1 88 ? -3.306 -18.670 -9.616 1.00 80.81 88 THR A CA 1
ATOM 675 C C . THR A 1 88 ? -2.171 -17.954 -8.887 1.00 80.81 88 THR A C 1
ATOM 677 O O . THR A 1 88 ? -2.361 -17.266 -7.883 1.00 80.81 88 THR A O 1
ATOM 680 N N . VAL A 1 89 ? -0.955 -18.088 -9.413 1.00 81.38 89 VAL A N 1
ATOM 681 C CA . VAL A 1 89 ? 0.234 -17.408 -8.883 1.00 81.38 89 VAL A CA 1
ATOM 682 C C . VAL A 1 89 ? 0.291 -15.985 -9.440 1.00 81.38 89 VAL A C 1
ATOM 684 O O . VAL A 1 89 ? 0.678 -15.779 -10.588 1.00 81.38 89 VAL A O 1
ATOM 687 N N . GLN A 1 90 ? -0.070 -15.000 -8.620 1.00 84.50 90 GLN A N 1
ATOM 688 C CA . GLN A 1 90 ? -0.026 -13.573 -8.944 1.00 84.50 90 GLN A CA 1
ATOM 689 C C . GLN A 1 90 ? 1.169 -12.923 -8.241 1.00 84.50 90 GLN A C 1
ATOM 691 O O . GLN A 1 90 ? 1.035 -12.102 -7.339 1.00 84.50 90 GLN A O 1
ATOM 696 N N . VAL A 1 91 ? 2.368 -13.333 -8.650 1.00 83.69 91 VAL A N 1
ATOM 697 C CA . VAL A 1 91 ? 3.636 -12.757 -8.184 1.00 83.69 91 VAL A CA 1
ATOM 698 C C . VAL A 1 91 ? 4.305 -12.061 -9.358 1.00 83.69 91 VAL A C 1
ATOM 700 O O . VAL A 1 91 ? 4.262 -12.568 -10.480 1.00 83.69 91 VAL A O 1
ATOM 703 N N . ALA A 1 92 ? 4.939 -10.920 -9.111 1.00 88.19 92 ALA A N 1
ATOM 704 C CA . ALA A 1 92 ? 5.707 -10.211 -10.119 1.00 88.19 92 ALA A CA 1
ATOM 705 C C . ALA A 1 92 ? 7.039 -9.705 -9.565 1.00 88.19 92 ALA A C 1
ATOM 707 O O . ALA A 1 92 ? 7.159 -9.370 -8.388 1.00 88.19 92 ALA A O 1
ATOM 708 N N . GLU A 1 93 ? 8.039 -9.644 -10.438 1.00 90.12 93 GLU A N 1
ATOM 709 C CA . GLU A 1 93 ? 9.363 -9.115 -10.132 1.00 90.12 93 GLU A CA 1
ATOM 710 C C . GLU A 1 93 ? 9.555 -7.750 -10.797 1.00 90.12 93 GLU A C 1
ATOM 712 O O . GLU A 1 93 ? 9.252 -7.570 -11.980 1.00 90.12 93 GLU A O 1
ATOM 717 N N . ILE A 1 94 ? 10.104 -6.790 -10.050 1.00 93.25 94 ILE A N 1
ATOM 718 C CA . ILE A 1 94 ? 10.592 -5.532 -10.619 1.00 93.25 94 ILE A CA 1
ATOM 719 C C . ILE A 1 94 ? 11.968 -5.804 -11.219 1.00 93.25 94 ILE A C 1
ATOM 721 O O . ILE A 1 94 ? 12.951 -5.947 -10.498 1.00 93.25 94 ILE A O 1
ATOM 725 N N . THR A 1 95 ? 12.041 -5.865 -12.544 1.00 94.88 95 THR A N 1
ATOM 726 C CA . THR A 1 95 ? 13.280 -6.209 -13.258 1.00 94.88 95 THR A CA 1
ATOM 727 C C . THR A 1 95 ? 14.108 -4.981 -13.616 1.00 94.88 95 THR A C 1
ATOM 729 O O . THR A 1 95 ? 15.320 -5.078 -13.798 1.00 94.88 95 THR A O 1
ATOM 732 N N . ASN A 1 96 ? 13.470 -3.812 -13.727 1.00 94.00 96 ASN A N 1
ATOM 733 C CA . ASN A 1 96 ? 14.155 -2.569 -14.054 1.00 94.00 96 ASN A CA 1
ATOM 734 C C . ASN A 1 96 ? 13.390 -1.343 -13.538 1.00 94.00 96 ASN A C 1
ATOM 736 O O . ASN A 1 96 ? 12.162 -1.346 -13.471 1.00 94.00 96 ASN A O 1
ATOM 740 N N . ALA A 1 97 ? 14.118 -0.270 -13.237 1.00 95.25 97 ALA A N 1
ATOM 741 C CA . ALA A 1 97 ? 13.561 1.034 -12.899 1.00 95.25 97 ALA A CA 1
ATOM 742 C C . ALA A 1 97 ? 14.452 2.141 -13.471 1.00 95.25 97 ALA A C 1
ATOM 744 O O . ALA A 1 97 ? 15.619 2.278 -13.097 1.00 95.25 97 ALA A O 1
ATOM 745 N N . VAL A 1 98 ? 13.902 2.949 -14.378 1.00 95.19 98 VAL A N 1
ATOM 746 C CA . VAL A 1 98 ? 14.656 3.982 -15.094 1.00 95.19 98 VAL A CA 1
ATOM 747 C C . VAL A 1 98 ? 13.986 5.343 -14.903 1.00 95.19 98 VAL A C 1
ATOM 749 O O . VAL A 1 98 ? 12.827 5.508 -15.282 1.00 95.19 98 VAL A O 1
ATOM 752 N N . PRO A 1 99 ? 14.684 6.347 -14.341 1.00 95.25 99 PRO A N 1
ATOM 753 C CA . PRO A 1 99 ? 14.140 7.694 -14.252 1.00 95.25 99 PRO A CA 1
ATOM 754 C C . PRO A 1 99 ? 14.171 8.372 -15.627 1.00 95.25 99 PRO A C 1
ATOM 756 O O . PRO A 1 99 ? 15.172 8.292 -16.343 1.00 95.25 99 PRO A O 1
ATOM 759 N N . GLY A 1 100 ? 13.119 9.120 -15.959 1.00 93.06 100 GLY A N 1
ATOM 760 C CA . GLY A 1 100 ? 13.036 9.900 -17.198 1.00 93.06 100 GLY A CA 1
ATOM 761 C C . GLY A 1 100 ? 14.102 10.998 -17.301 1.00 93.06 100 GLY A C 1
ATOM 762 O O . GLY A 1 100 ? 14.461 11.414 -18.398 1.00 93.06 100 GLY A O 1
ATOM 763 N N . SER A 1 101 ? 14.662 11.440 -16.168 1.00 92.75 101 SER A N 1
ATOM 764 C CA . SER A 1 101 ? 15.863 12.279 -16.133 1.00 92.75 101 SER A CA 1
ATOM 765 C C . SER A 1 101 ? 16.769 11.914 -14.960 1.00 92.75 101 SER A C 1
ATOM 767 O O . SER A 1 101 ? 16.313 11.727 -13.834 1.00 92.75 101 SER A O 1
ATOM 769 N N . ARG A 1 102 ? 18.083 11.885 -15.212 1.00 91.00 102 ARG A N 1
ATOM 770 C CA . ARG A 1 102 ? 19.124 11.688 -14.185 1.00 91.00 102 ARG A CA 1
ATOM 771 C C . ARG A 1 102 ? 19.587 12.991 -13.529 1.00 91.00 102 ARG A C 1
ATOM 773 O O . ARG A 1 102 ? 20.313 12.950 -12.540 1.00 91.00 102 ARG A O 1
ATOM 780 N N . ARG A 1 103 ? 19.215 14.147 -14.090 1.00 93.25 103 ARG A N 1
ATOM 781 C CA . ARG A 1 103 ? 19.530 15.476 -13.547 1.00 93.25 103 ARG A CA 1
ATOM 782 C C . ARG A 1 103 ? 18.233 16.231 -13.325 1.00 93.25 103 ARG A C 1
ATOM 784 O O . ARG A 1 103 ? 17.517 16.544 -14.273 1.00 93.25 103 ARG A O 1
ATOM 791 N N . VAL A 1 104 ? 17.931 16.495 -12.063 1.00 93.56 104 VAL A N 1
ATOM 792 C CA . VAL A 1 104 ? 16.640 17.031 -11.628 1.00 93.56 104 VAL A CA 1
ATOM 793 C C . VAL A 1 104 ? 16.864 18.105 -10.572 1.00 93.56 104 VAL A C 1
ATOM 795 O O . VAL A 1 104 ? 17.880 18.100 -9.877 1.00 93.56 104 VAL A O 1
ATOM 798 N N . LYS A 1 105 ? 15.937 19.059 -10.486 1.00 93.88 105 LYS A N 1
ATOM 799 C CA . LYS A 1 105 ? 15.948 20.103 -9.455 1.00 93.88 105 LYS A CA 1
ATOM 800 C C . LYS A 1 105 ? 15.146 19.637 -8.239 1.00 93.88 105 LYS A C 1
ATOM 802 O O . LYS A 1 105 ? 14.245 18.811 -8.375 1.00 93.88 105 LYS A O 1
ATOM 807 N N . ALA A 1 106 ? 15.444 20.201 -7.072 1.00 94.25 106 ALA A N 1
ATOM 808 C CA . ALA A 1 106 ? 14.601 20.040 -5.891 1.00 94.25 106 ALA A CA 1
ATOM 809 C C . ALA A 1 106 ? 13.150 20.453 -6.210 1.00 94.25 106 ALA A C 1
ATOM 811 O O . ALA A 1 106 ? 12.920 21.428 -6.928 1.00 94.25 106 ALA A O 1
ATOM 812 N N . GLY A 1 107 ? 12.174 19.682 -5.731 1.00 93.81 107 GLY A N 1
ATOM 813 C CA . GLY A 1 107 ? 10.753 19.878 -6.029 1.00 93.81 107 GLY A CA 1
ATOM 814 C C . GLY A 1 107 ? 10.290 19.415 -7.416 1.00 93.81 107 GLY A C 1
ATOM 815 O O . GLY A 1 107 ? 9.095 19.496 -7.697 1.00 93.81 107 GLY A O 1
ATOM 816 N N . ALA A 1 108 ? 11.180 18.931 -8.290 1.00 94.12 108 ALA A N 1
ATOM 817 C CA . ALA A 1 108 ? 10.779 18.417 -9.598 1.00 94.12 108 ALA A CA 1
ATOM 818 C C . ALA A 1 108 ? 10.024 17.084 -9.474 1.00 94.12 108 ALA A C 1
ATOM 820 O O . ALA A 1 108 ? 10.371 16.235 -8.651 1.00 94.12 108 ALA A O 1
ATOM 821 N N . LYS A 1 109 ? 9.026 16.886 -10.341 1.00 96.00 109 LYS A N 1
ATOM 822 C CA . LYS A 1 109 ? 8.340 15.603 -10.525 1.00 96.00 109 LYS A CA 1
ATOM 823 C C . LYS A 1 109 ? 9.069 14.805 -11.605 1.00 96.00 109 LYS A C 1
ATOM 825 O O . LYS A 1 109 ? 9.225 15.279 -12.728 1.00 96.00 109 LYS A O 1
ATOM 830 N N . VAL A 1 110 ? 9.542 13.619 -11.249 1.00 94.81 110 VAL A N 1
ATOM 831 C CA . VAL A 1 110 ? 10.370 12.744 -12.079 1.00 94.81 110 VAL A CA 1
ATOM 832 C C . VAL A 1 110 ? 9.577 11.471 -12.363 1.00 94.81 110 VAL A C 1
ATOM 834 O O . VAL A 1 110 ? 9.299 10.726 -11.422 1.00 94.81 110 VAL A O 1
ATOM 837 N N . PRO A 1 111 ? 9.199 11.196 -13.622 1.00 96.62 111 PRO A N 1
ATOM 838 C CA . PRO A 1 111 ? 8.606 9.913 -13.967 1.00 96.62 111 PRO A CA 1
ATOM 839 C C . PRO A 1 111 ? 9.683 8.826 -13.904 1.00 96.62 111 PRO A C 1
ATOM 841 O O . PRO A 1 111 ? 10.788 9.005 -14.418 1.00 96.62 111 PRO A O 1
ATOM 844 N N . ILE A 1 112 ? 9.367 7.706 -13.268 1.00 96.25 112 ILE A N 1
ATOM 845 C CA . ILE A 1 112 ? 10.196 6.507 -13.195 1.00 96.25 112 ILE A CA 1
ATOM 846 C C . ILE A 1 112 ? 9.449 5.411 -13.943 1.00 96.25 112 ILE A C 1
ATOM 848 O O . ILE A 1 112 ? 8.365 5.006 -13.530 1.00 96.25 112 ILE A O 1
ATOM 852 N N . THR A 1 113 ? 10.027 4.938 -15.042 1.00 97.44 113 THR A N 1
ATOM 853 C CA . THR A 1 113 ? 9.510 3.785 -15.777 1.00 97.44 113 THR A CA 1
ATOM 854 C C . THR A 1 113 ? 9.982 2.519 -15.078 1.00 97.44 113 THR A C 1
ATOM 856 O O . THR A 1 113 ? 11.183 2.248 -15.019 1.00 97.44 113 THR A O 1
ATOM 859 N N . VAL A 1 114 ? 9.041 1.756 -14.537 1.00 96.81 114 VAL A N 1
ATOM 860 C CA . VAL A 1 114 ? 9.278 0.504 -13.819 1.00 96.81 114 VAL A CA 1
ATOM 861 C C . VAL A 1 114 ? 8.869 -0.646 -14.728 1.00 96.81 114 VAL A C 1
ATOM 863 O O . VAL A 1 114 ? 7.745 -0.672 -15.212 1.00 96.81 114 VAL A O 1
ATOM 866 N N . THR A 1 115 ? 9.781 -1.579 -14.994 1.00 96.31 115 THR A N 1
ATOM 867 C CA . THR A 1 115 ? 9.484 -2.804 -15.748 1.00 96.31 115 THR A CA 1
ATOM 868 C C . THR A 1 115 ? 9.177 -3.927 -14.775 1.00 96.31 115 THR A C 1
ATOM 870 O O . THR A 1 115 ? 9.985 -4.235 -13.897 1.00 96.31 115 THR A O 1
ATOM 873 N N . ILE A 1 116 ? 8.012 -4.539 -14.949 1.00 95.12 116 ILE A N 1
ATOM 874 C CA . ILE A 1 116 ? 7.466 -5.558 -14.062 1.00 95.12 116 ILE A CA 1
ATOM 875 C C . ILE A 1 116 ? 7.278 -6.839 -14.875 1.00 95.12 116 ILE A C 1
ATOM 877 O O . ILE A 1 116 ? 6.712 -6.814 -15.969 1.00 95.12 116 ILE A O 1
ATOM 881 N N . LYS A 1 117 ? 7.774 -7.966 -14.357 1.00 93.81 117 LYS A N 1
ATOM 882 C CA . LYS A 1 117 ? 7.640 -9.295 -14.963 1.00 93.81 117 LYS A CA 1
ATOM 883 C C . LYS A 1 117 ? 6.780 -10.187 -14.062 1.00 93.81 117 LYS A C 1
ATOM 885 O O . LYS A 1 117 ? 7.284 -10.683 -13.055 1.00 93.81 117 LYS A O 1
ATOM 890 N N . PRO A 1 118 ? 5.504 -10.417 -14.407 1.00 91.31 118 PRO A N 1
ATOM 891 C CA . PRO A 1 118 ? 4.675 -11.409 -13.739 1.00 91.31 118 PRO A CA 1
ATOM 892 C C . PRO A 1 118 ? 5.213 -12.826 -13.913 1.00 91.31 118 PRO A C 1
ATOM 894 O O . PRO A 1 118 ? 5.821 -13.166 -14.935 1.00 91.31 118 PRO A O 1
ATOM 897 N N . TYR A 1 119 ? 4.897 -13.685 -12.951 1.00 85.19 119 TYR A N 1
ATOM 898 C CA . TYR A 1 119 ? 5.116 -15.117 -13.053 1.00 85.19 119 TYR A CA 1
ATOM 899 C C . TYR A 1 119 ? 4.380 -15.672 -14.278 1.00 85.19 119 TYR A C 1
ATOM 901 O O . TYR A 1 119 ? 3.161 -15.577 -14.380 1.00 85.19 119 TYR A O 1
ATOM 909 N N . ARG A 1 120 ? 5.138 -16.232 -15.231 1.00 86.19 120 ARG A N 1
ATOM 910 C CA . ARG A 1 120 ? 4.639 -16.774 -16.514 1.00 86.19 120 ARG A CA 1
ATOM 911 C C . ARG A 1 120 ? 3.834 -15.789 -17.386 1.00 86.19 120 ARG A C 1
ATOM 913 O O . ARG A 1 120 ? 3.246 -16.222 -18.370 1.00 86.19 120 ARG A O 1
ATOM 920 N N . GLY A 1 121 ? 3.840 -14.492 -17.076 1.00 88.88 121 GLY A N 1
ATOM 921 C CA . GLY A 1 121 ? 3.200 -13.448 -17.883 1.00 88.88 121 GLY A CA 1
ATOM 922 C C . GLY A 1 121 ? 4.200 -12.659 -18.725 1.00 88.88 121 GLY A C 1
ATOM 923 O O . GLY A 1 121 ? 5.416 -12.794 -18.565 1.00 88.88 121 GLY A O 1
ATOM 924 N N . GLU A 1 122 ? 3.713 -11.819 -19.634 1.00 93.81 122 GLU A N 1
ATOM 925 C CA . GLU A 1 122 ? 4.560 -10.880 -20.378 1.00 93.81 122 GLU A CA 1
ATOM 926 C C . GLU A 1 122 ? 5.018 -9.717 -19.492 1.00 93.81 122 GLU A C 1
ATOM 928 O O . GLU A 1 122 ? 4.333 -9.327 -18.550 1.00 93.81 122 GLU A O 1
ATOM 933 N N . ALA A 1 123 ? 6.216 -9.191 -19.769 1.00 95.94 123 ALA A N 1
ATOM 934 C CA . ALA A 1 123 ? 6.689 -8.009 -19.059 1.00 95.94 123 ALA A CA 1
ATOM 935 C C . ALA A 1 123 ? 5.866 -6.793 -19.489 1.00 95.94 123 ALA A C 1
ATOM 937 O O . ALA A 1 123 ? 5.591 -6.624 -20.676 1.00 95.94 123 ALA A O 1
ATOM 938 N N . PHE A 1 124 ? 5.541 -5.924 -18.542 1.00 96.50 124 PHE A N 1
ATOM 939 C CA . PHE A 1 124 ? 4.875 -4.655 -18.810 1.00 96.50 124 PHE A CA 1
ATOM 940 C C . PHE A 1 124 ? 5.573 -3.521 -18.059 1.00 96.50 124 PHE A C 1
ATOM 942 O O . PHE A 1 124 ? 6.441 -3.754 -17.211 1.00 96.50 124 PHE A O 1
ATOM 949 N N . THR A 1 125 ? 5.236 -2.282 -18.408 1.00 96.38 125 THR A N 1
ATOM 950 C CA . THR A 1 125 ? 5.847 -1.093 -17.812 1.00 96.38 125 THR A CA 1
ATOM 951 C C . THR A 1 125 ? 4.810 -0.198 -17.168 1.00 96.38 125 THR A C 1
ATOM 953 O O . THR A 1 125 ? 3.817 0.136 -17.807 1.00 96.38 125 THR A O 1
ATOM 956 N N . GLU A 1 126 ? 5.112 0.275 -15.965 1.00 94.81 126 GLU A N 1
ATOM 957 C CA . GLU A 1 126 ? 4.322 1.262 -15.233 1.00 94.81 126 GLU A CA 1
ATOM 958 C C . GLU A 1 126 ? 5.124 2.543 -15.012 1.00 94.81 126 GLU A C 1
ATOM 960 O O . GLU A 1 126 ? 6.355 2.518 -14.916 1.00 94.81 126 GLU A O 1
ATOM 965 N N . THR A 1 127 ? 4.435 3.683 -14.930 1.00 95.25 127 THR A N 1
ATOM 966 C CA . THR A 1 127 ? 5.083 4.973 -14.649 1.00 95.25 127 THR A CA 1
ATOM 967 C C . THR A 1 127 ? 4.758 5.444 -13.242 1.00 95.25 127 THR A C 1
ATOM 969 O O . THR A 1 127 ? 3.657 5.917 -12.963 1.00 95.25 127 THR A O 1
ATOM 972 N N . VAL A 1 128 ? 5.759 5.403 -12.365 1.00 92.19 128 VAL A N 1
ATOM 973 C CA . VAL A 1 128 ? 5.661 5.914 -10.996 1.00 92.19 128 VAL A CA 1
ATOM 974 C C . VAL A 1 128 ? 6.255 7.313 -10.940 1.00 92.19 128 VAL A C 1
ATOM 976 O O . VAL A 1 128 ? 7.379 7.545 -11.373 1.00 92.19 128 VAL A O 1
ATOM 979 N N . ASN A 1 129 ? 5.515 8.275 -10.397 1.00 92.94 129 ASN A N 1
ATOM 980 C CA . ASN A 1 129 ? 6.002 9.644 -10.283 1.00 92.94 129 ASN A CA 1
ATOM 981 C C . ASN A 1 129 ? 6.670 9.886 -8.929 1.00 92.94 129 ASN A C 1
ATOM 983 O O . ASN A 1 129 ? 6.010 9.832 -7.895 1.00 92.94 129 ASN A O 1
ATOM 987 N N . PHE A 1 130 ? 7.951 10.245 -8.943 1.00 92.75 130 PHE A N 1
ATOM 988 C CA . PHE A 1 130 ? 8.706 10.627 -7.754 1.00 92.75 130 PHE A CA 1
ATOM 989 C C . PHE A 1 130 ? 8.864 12.148 -7.668 1.00 92.75 130 PHE A C 1
ATOM 991 O O . PHE A 1 130 ? 9.251 12.790 -8.642 1.00 92.75 130 PHE A O 1
ATOM 998 N N . VAL A 1 131 ? 8.592 12.742 -6.505 1.00 94.38 131 VAL A N 1
ATOM 999 C CA . VAL A 1 131 ? 8.827 14.174 -6.265 1.00 94.38 131 VAL A CA 1
ATOM 1000 C C . VAL A 1 131 ? 10.120 14.336 -5.481 1.00 94.38 131 VAL A C 1
ATOM 1002 O O . VAL A 1 131 ? 10.238 13.849 -4.360 1.00 94.38 131 VAL A O 1
ATOM 1005 N N . VAL A 1 132 ? 11.087 15.046 -6.061 1.00 93.19 132 VAL A N 1
ATOM 1006 C CA . VAL A 1 132 ? 12.356 15.335 -5.386 1.00 93.19 132 VAL A CA 1
ATOM 1007 C C . VAL A 1 132 ? 12.079 16.222 -4.165 1.00 93.19 132 VAL A C 1
ATOM 1009 O O . VAL A 1 132 ? 11.428 17.260 -4.332 1.00 93.19 132 VAL A O 1
ATOM 1012 N N . PRO A 1 133 ? 12.582 15.887 -2.961 1.00 92.81 133 PRO A N 1
ATOM 1013 C CA . PRO A 1 133 ? 12.405 16.726 -1.779 1.00 92.81 133 PRO A CA 1
ATOM 1014 C C . PRO A 1 133 ? 12.854 18.169 -2.038 1.00 92.81 133 PRO A C 1
ATOM 1016 O O . PRO A 1 133 ? 13.892 18.408 -2.663 1.00 92.81 133 PRO A O 1
ATOM 1019 N N . LYS A 1 134 ? 12.047 19.145 -1.604 1.00 93.88 134 LYS A N 1
ATOM 1020 C CA . LYS A 1 134 ? 12.298 20.577 -1.861 1.00 93.88 134 LYS A CA 1
ATOM 1021 C C . LYS A 1 134 ? 13.524 21.103 -1.110 1.00 93.88 134 LYS A C 1
ATOM 1023 O O . LYS A 1 134 ? 14.151 22.054 -1.557 1.00 93.88 134 LYS A O 1
ATOM 1028 N N . ASP A 1 135 ? 13.841 20.473 0.008 1.00 92.50 135 ASP A N 1
ATOM 1029 C CA . ASP A 1 135 ? 14.938 20.765 0.926 1.00 92.50 135 ASP A CA 1
ATOM 1030 C C . ASP A 1 135 ? 16.194 19.922 0.650 1.00 92.50 135 ASP A C 1
ATOM 1032 O O . ASP A 1 135 ? 17.160 19.983 1.407 1.00 92.50 135 ASP A O 1
ATOM 1036 N N . HIS A 1 136 ? 16.212 19.144 -0.440 1.00 88.81 136 HIS A N 1
ATOM 1037 C CA . HIS A 1 136 ? 17.367 18.324 -0.783 1.00 88.81 136 HIS A CA 1
ATOM 1038 C C . HIS A 1 136 ? 18.600 19.215 -1.062 1.00 88.81 136 HIS A C 1
ATOM 1040 O O . HIS A 1 136 ? 18.555 20.029 -1.989 1.00 88.81 136 HIS A O 1
ATOM 1046 N N . PRO A 1 137 ? 19.733 19.035 -0.348 1.00 88.38 137 PRO A N 1
ATOM 1047 C CA . PRO A 1 137 ? 20.891 19.942 -0.417 1.00 88.38 137 PRO A CA 1
ATOM 1048 C C . PRO A 1 137 ? 21.682 19.862 -1.737 1.00 88.38 137 PRO A C 1
ATOM 1050 O O . PRO A 1 137 ? 22.624 20.619 -1.954 1.00 88.38 137 PRO A O 1
ATOM 1053 N N . GLY A 1 138 ? 21.302 18.949 -2.633 1.00 88.69 138 GLY A N 1
ATOM 1054 C CA . GLY A 1 138 ? 21.977 18.677 -3.904 1.00 88.69 138 GLY A CA 1
ATOM 1055 C C . GLY A 1 138 ? 22.889 17.449 -3.833 1.00 88.69 138 GLY A C 1
ATOM 1056 O O . GLY A 1 138 ? 23.072 16.854 -2.777 1.00 88.69 138 GLY A O 1
ATOM 1057 N N . GLY A 1 139 ? 23.426 17.027 -4.980 1.00 91.56 139 GLY A N 1
ATOM 1058 C CA . GLY A 1 139 ? 24.268 15.829 -5.086 1.00 91.56 139 GLY A CA 1
ATOM 1059 C C . GLY A 1 139 ? 23.516 14.572 -5.537 1.00 91.56 139 GLY A C 1
ATOM 1060 O O . GLY A 1 139 ? 22.500 14.654 -6.228 1.00 91.56 139 GLY A O 1
ATOM 1061 N N . ARG A 1 140 ? 24.063 13.394 -5.211 1.00 91.31 140 ARG A N 1
ATOM 1062 C CA . ARG A 1 140 ? 23.491 12.097 -5.604 1.00 91.31 140 ARG A CA 1
ATOM 1063 C C . ARG A 1 140 ? 22.305 11.742 -4.710 1.00 91.31 140 ARG A C 1
ATOM 1065 O O . ARG A 1 140 ? 22.457 11.693 -3.497 1.00 91.31 140 ARG A O 1
ATOM 1072 N N . LEU A 1 141 ? 21.175 11.414 -5.330 1.00 89.69 141 LEU A N 1
ATOM 1073 C CA . LEU A 1 141 ? 19.983 10.904 -4.659 1.00 89.69 141 LEU A CA 1
ATOM 1074 C C . LEU A 1 141 ? 19.769 9.438 -5.074 1.00 89.69 141 LEU A C 1
ATOM 1076 O O . LEU A 1 141 ? 19.360 9.200 -6.213 1.00 89.69 141 LEU A O 1
ATOM 1080 N N . PRO A 1 142 ? 20.093 8.450 -4.219 1.00 88.94 142 PRO A N 1
ATOM 1081 C CA . PRO A 1 142 ? 19.792 7.055 -4.513 1.00 88.94 142 PRO A CA 1
ATOM 1082 C C . PRO A 1 142 ? 18.276 6.836 -4.474 1.00 88.94 142 PRO A C 1
ATOM 1084 O O . PRO A 1 142 ? 17.606 7.253 -3.532 1.00 88.94 142 PRO A O 1
ATOM 1087 N N . LEU A 1 143 ? 17.743 6.170 -5.497 1.00 87.50 143 LEU A N 1
ATOM 1088 C CA . LEU A 1 143 ? 16.337 5.784 -5.572 1.00 87.50 143 LEU A CA 1
ATOM 1089 C C . LEU A 1 143 ? 16.248 4.262 -5.510 1.00 87.50 143 LEU A C 1
ATOM 1091 O O . LEU A 1 143 ? 16.946 3.569 -6.248 1.00 87.50 143 LEU A O 1
ATOM 1095 N N . ASN A 1 144 ? 15.391 3.756 -4.628 1.00 88.50 144 ASN A N 1
ATOM 1096 C CA . ASN A 1 144 ? 15.057 2.342 -4.545 1.00 88.50 144 ASN A CA 1
ATOM 1097 C C . ASN A 1 144 ? 13.585 2.177 -4.924 1.00 88.50 144 ASN A C 1
ATOM 1099 O O . ASN A 1 144 ? 12.728 2.876 -4.384 1.00 88.50 144 ASN A O 1
ATOM 1103 N N . VAL A 1 145 ? 13.315 1.277 -5.866 1.00 88.69 145 VAL A N 1
ATOM 1104 C CA . VAL A 1 145 ? 11.958 0.868 -6.225 1.00 88.69 145 VAL A CA 1
ATOM 1105 C C . VAL A 1 145 ? 11.769 -0.544 -5.692 1.00 88.69 145 VAL A C 1
ATOM 1107 O O . VAL A 1 145 ? 12.591 -1.420 -5.950 1.00 88.69 145 VAL A O 1
ATOM 1110 N N . ARG A 1 146 ? 10.701 -0.744 -4.926 1.00 86.94 146 ARG A N 1
ATOM 1111 C CA . ARG A 1 146 ? 10.347 -2.011 -4.284 1.00 86.94 146 ARG A CA 1
ATOM 1112 C C . ARG A 1 146 ? 8.846 -2.239 -4.407 1.00 86.94 146 ARG A C 1
ATOM 1114 O O . ARG A 1 146 ? 8.104 -1.280 -4.608 1.00 86.94 146 ARG A O 1
ATOM 1121 N N . GLY A 1 147 ? 8.420 -3.486 -4.227 1.00 83.38 147 GLY A N 1
ATOM 1122 C CA . GLY A 1 147 ? 7.012 -3.794 -3.995 1.00 83.38 147 GLY A CA 1
ATOM 1123 C C . GLY A 1 147 ? 6.494 -3.112 -2.725 1.00 83.38 147 GLY A C 1
ATOM 1124 O O . GLY A 1 147 ? 7.266 -2.773 -1.810 1.00 83.38 147 GLY A O 1
ATOM 1125 N N . GLY A 1 148 ? 5.183 -2.890 -2.683 1.00 82.56 148 GLY A N 1
ATOM 1126 C CA . GLY A 1 148 ? 4.520 -2.364 -1.500 1.00 82.56 148 GLY A CA 1
ATOM 1127 C C . GLY A 1 148 ? 4.618 -3.323 -0.307 1.00 82.56 148 GLY A C 1
ATOM 1128 O O . GLY A 1 148 ? 5.030 -4.474 -0.431 1.00 82.56 148 GLY A O 1
ATOM 1129 N N . SER A 1 149 ? 4.333 -2.823 0.895 1.00 81.44 149 SER A N 1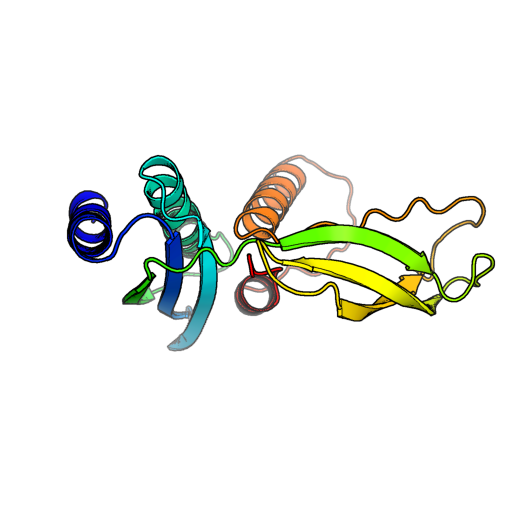
ATOM 1130 C CA . SER A 1 149 ? 4.455 -3.610 2.126 1.00 81.44 149 SER A CA 1
ATOM 1131 C C . SER A 1 149 ? 3.332 -3.266 3.085 1.00 81.44 149 SER A C 1
ATOM 1133 O O . SER A 1 149 ? 3.220 -2.120 3.514 1.00 81.44 149 SER A O 1
ATOM 1135 N N . SER A 1 150 ? 2.585 -4.287 3.499 1.00 79.81 150 SER A N 1
ATOM 1136 C CA . SER A 1 150 ? 1.522 -4.171 4.498 1.00 79.81 150 SER A CA 1
ATOM 1137 C C . SER A 1 150 ? 2.024 -3.686 5.866 1.00 79.81 150 SER A C 1
ATOM 1139 O O . SER A 1 150 ? 1.282 -3.072 6.617 1.00 79.81 150 SER A O 1
ATOM 1141 N N . MET A 1 151 ? 3.300 -3.910 6.205 1.00 82.25 151 MET A N 1
ATOM 1142 C CA . MET A 1 151 ? 3.850 -3.610 7.539 1.00 82.25 151 MET A CA 1
ATOM 1143 C C . MET A 1 151 ? 4.667 -2.314 7.610 1.00 82.25 151 MET A C 1
ATOM 1145 O O . MET A 1 151 ? 5.022 -1.866 8.703 1.00 82.25 151 MET A O 1
ATOM 1149 N N . ALA A 1 152 ? 4.997 -1.691 6.473 1.00 83.12 152 ALA A N 1
ATOM 1150 C CA . ALA A 1 152 ? 5.885 -0.525 6.450 1.00 83.12 152 ALA A CA 1
ATOM 1151 C C . ALA A 1 152 ? 5.339 0.653 7.277 1.00 83.12 152 ALA A C 1
ATOM 1153 O O . ALA A 1 152 ? 6.103 1.366 7.937 1.00 83.12 152 ALA A O 1
ATOM 1154 N N . TRP A 1 153 ? 4.019 0.849 7.279 1.00 83.94 153 TRP A N 1
ATOM 1155 C CA . TRP A 1 153 ? 3.384 1.916 8.047 1.00 83.94 153 TRP A CA 1
ATOM 1156 C C . TRP A 1 153 ? 3.415 1.648 9.557 1.00 83.94 153 TRP A C 1
ATOM 1158 O O . TRP A 1 153 ? 3.665 2.582 10.321 1.00 83.94 153 TRP A O 1
ATOM 1168 N N . ILE A 1 154 ? 3.267 0.390 9.991 1.00 83.00 154 ILE A N 1
ATOM 1169 C CA . ILE A 1 154 ? 3.356 -0.010 11.407 1.00 83.00 154 ILE A CA 1
ATOM 1170 C C . ILE A 1 154 ? 4.760 0.271 11.925 1.00 83.00 154 ILE A C 1
ATOM 1172 O O . ILE A 1 154 ? 4.925 0.958 12.929 1.00 83.00 154 ILE A O 1
ATOM 1176 N N . ILE A 1 155 ? 5.789 -0.167 11.194 1.00 82.94 155 ILE A N 1
ATOM 1177 C CA . ILE A 1 155 ? 7.193 0.056 11.569 1.00 82.94 155 ILE A CA 1
ATOM 1178 C C . ILE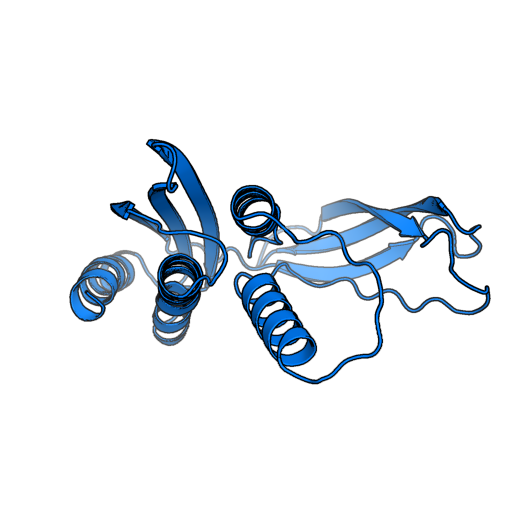 A 1 155 ? 7.487 1.555 11.698 1.00 82.94 155 ILE A C 1
ATOM 1180 O O . ILE A 1 155 ? 8.113 1.992 12.666 1.00 82.94 155 ILE A O 1
ATOM 1184 N N . ASN A 1 156 ? 7.012 2.362 10.745 1.00 80.69 156 ASN A N 1
ATOM 1185 C CA . ASN A 1 156 ? 7.181 3.811 10.794 1.00 80.69 156 ASN A CA 1
ATOM 1186 C C . ASN A 1 156 ? 6.419 4.457 11.957 1.00 80.69 156 ASN A C 1
ATOM 1188 O O . ASN A 1 156 ? 6.953 5.368 12.589 1.00 80.69 156 ASN A O 1
ATOM 1192 N N . THR A 1 157 ? 5.210 3.986 12.258 1.00 79.44 157 THR A N 1
ATOM 1193 C CA . THR A 1 157 ? 4.405 4.469 13.387 1.00 79.44 157 THR A CA 1
ATOM 1194 C C . THR A 1 157 ? 5.081 4.152 14.718 1.00 79.44 157 THR A C 1
ATOM 1196 O O . THR A 1 157 ? 5.314 5.057 15.516 1.00 79.44 157 THR A O 1
ATOM 1199 N N . LEU A 1 158 ? 5.488 2.898 14.927 1.00 79.88 158 LEU A N 1
ATOM 1200 C CA . LEU A 1 158 ? 6.176 2.461 16.143 1.00 79.88 158 LEU A CA 1
ATOM 1201 C C . LEU A 1 158 ? 7.515 3.184 16.335 1.00 79.88 158 LEU A C 1
ATOM 1203 O O . LEU A 1 158 ? 7.887 3.519 17.459 1.00 79.88 158 LEU A O 1
ATOM 1207 N N . ARG A 1 159 ? 8.244 3.460 15.246 1.00 81.94 159 ARG A N 1
ATOM 1208 C CA . ARG A 1 159 ? 9.474 4.259 15.294 1.00 81.94 159 ARG A CA 1
ATOM 1209 C C . ARG A 1 159 ? 9.201 5.687 15.766 1.00 81.94 159 ARG A C 1
ATOM 1211 O O . ARG A 1 159 ? 9.879 6.139 16.681 1.00 81.94 159 ARG A O 1
ATOM 1218 N N . LYS A 1 160 ? 8.191 6.359 15.204 1.00 77.00 160 LYS A N 1
ATOM 1219 C CA . LYS A 1 160 ? 7.802 7.717 15.619 1.00 77.00 160 LYS A CA 1
ATOM 1220 C C . LYS A 1 160 ? 7.369 7.764 17.083 1.00 77.00 160 LYS A C 1
ATOM 1222 O O . LYS A 1 160 ? 7.854 8.606 17.820 1.00 77.00 160 LYS A O 1
ATOM 1227 N N . GLN A 1 161 ? 6.553 6.810 17.533 1.00 73.19 161 GLN A N 1
ATOM 1228 C CA . GLN A 1 161 ? 6.142 6.728 18.940 1.00 73.19 161 GLN A CA 1
ATOM 1229 C C . GLN A 1 161 ? 7.333 6.537 19.895 1.00 73.19 161 GLN A C 1
ATOM 1231 O O . GLN A 1 161 ? 7.348 7.101 20.988 1.00 73.19 161 GLN A O 1
ATOM 1236 N N . LYS A 1 162 ? 8.352 5.761 19.493 1.00 73.06 162 LYS A N 1
ATOM 1237 C CA . LYS A 1 162 ? 9.602 5.624 20.261 1.00 73.06 162 LYS A CA 1
ATOM 1238 C C . LYS A 1 162 ? 10.411 6.921 20.281 1.00 73.06 162 LYS A C 1
ATOM 1240 O O . LYS A 1 162 ? 10.924 7.281 21.335 1.00 73.06 162 LYS A O 1
ATOM 1245 N N . GLU A 1 163 ? 10.523 7.608 19.145 1.00 73.69 163 GLU A N 1
ATOM 1246 C CA . GLU A 1 163 ? 11.208 8.904 19.032 1.00 73.69 163 GLU A CA 1
ATOM 1247 C C . GLU A 1 163 ? 10.514 9.991 19.877 1.00 73.69 163 GLU A C 1
ATOM 1249 O O . GLU A 1 163 ? 11.194 10.747 20.563 1.00 73.69 163 GLU A O 1
ATOM 1254 N N . GLU A 1 164 ? 9.178 10.016 19.904 1.00 66.81 164 GLU A N 1
ATOM 1255 C CA . GLU A 1 164 ? 8.358 10.931 20.716 1.00 66.81 164 GLU A CA 1
ATOM 1256 C C . GLU A 1 164 ? 8.401 10.607 22.226 1.00 66.81 164 GLU A C 1
ATOM 1258 O O . GLU A 1 164 ? 8.183 11.487 23.058 1.00 66.81 164 GLU A O 1
ATOM 1263 N N . GLY A 1 165 ? 8.690 9.354 22.600 1.00 57.91 165 GLY A N 1
ATOM 1264 C CA . GLY A 1 165 ? 8.862 8.917 23.993 1.00 57.91 165 GLY A CA 1
ATOM 1265 C C . GLY A 1 165 ? 10.258 9.168 24.581 1.00 57.91 165 GLY A C 1
ATOM 1266 O O . GLY A 1 165 ? 10.450 9.022 25.789 1.00 57.91 165 GLY A O 1
ATOM 1267 N N . LEU A 1 166 ? 11.232 9.541 23.748 1.00 50.03 166 LEU A N 1
ATOM 1268 C CA . LEU A 1 166 ? 12.550 10.020 24.164 1.00 50.03 166 LEU A CA 1
ATOM 1269 C C . LEU A 1 166 ? 12.471 11.547 24.354 1.00 50.03 166 LEU A C 1
ATOM 1271 O O . LEU A 1 166 ? 11.733 12.198 23.618 1.00 50.03 166 LEU A O 1
ATOM 1275 N N . PRO A 1 167 ? 13.212 12.166 25.295 1.00 45.22 167 PRO A N 1
ATOM 1276 C CA . PRO A 1 167 ? 13.254 13.623 25.414 1.00 45.22 167 PRO A CA 1
ATOM 1277 C C . PRO A 1 167 ? 13.972 14.227 24.194 1.00 45.22 167 PRO A C 1
ATOM 1279 O O . PRO A 1 167 ? 15.163 14.529 24.229 1.00 45.22 167 PRO A O 1
ATOM 1282 N N . ALA A 1 168 ? 13.256 14.356 23.079 1.00 50.53 168 ALA A N 1
ATOM 1283 C CA . ALA A 1 168 ? 13.738 14.955 21.849 1.00 50.53 168 ALA A CA 1
ATOM 1284 C C . ALA A 1 168 ? 13.522 16.472 21.896 1.00 50.53 168 ALA A C 1
ATOM 1286 O O . ALA A 1 168 ? 12.453 16.969 22.255 1.00 50.53 168 ALA A O 1
ATOM 1287 N N . ALA A 1 169 ? 1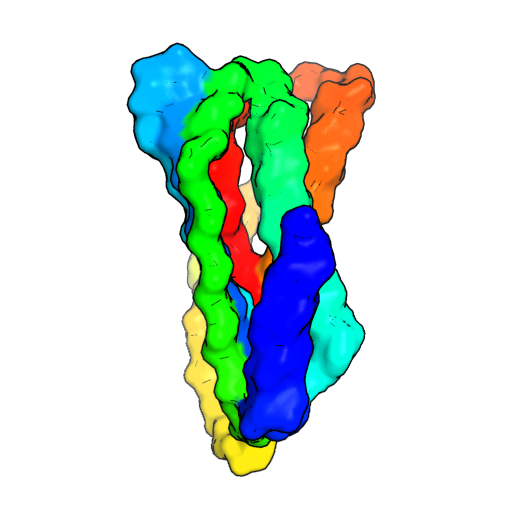4.573 17.212 21.537 1.00 47.53 169 ALA A N 1
ATOM 1288 C CA . ALA A 1 169 ? 14.560 18.661 21.437 1.00 47.53 169 ALA A CA 1
ATOM 1289 C C . ALA A 1 169 ? 13.407 19.140 20.541 1.00 47.53 169 ALA A C 1
ATOM 1291 O O . ALA A 1 169 ? 13.195 18.616 19.449 1.00 47.53 169 ALA A O 1
ATOM 1292 N N . GLN A 1 170 ? 12.695 20.151 21.038 1.00 46.28 170 GLN A N 1
ATOM 1293 C CA . GLN A 1 170 ? 11.531 20.820 20.461 1.00 46.28 170 GLN A CA 1
ATOM 1294 C C . GLN A 1 170 ? 11.659 21.066 18.945 1.00 46.28 170 GLN A C 1
ATOM 1296 O O . GLN A 1 170 ? 12.070 22.136 18.500 1.00 46.28 170 GLN A O 1
ATOM 1301 N N . LYS A 1 171 ? 11.234 20.104 18.125 1.00 46.59 171 LYS A N 1
ATOM 1302 C CA . LYS A 1 171 ? 10.625 20.423 16.836 1.00 46.59 171 LYS A CA 1
ATOM 1303 C C . LYS A 1 171 ? 9.142 20.579 17.112 1.00 46.59 171 LYS A C 1
ATOM 1305 O O . LYS A 1 171 ? 8.518 19.667 17.643 1.00 46.59 171 LYS A O 1
ATOM 1310 N N . GLN A 1 172 ? 8.590 21.739 16.764 1.00 43.28 172 GLN A N 1
ATOM 1311 C CA . GLN A 1 172 ? 7.148 21.952 16.659 1.00 43.28 172 GLN A CA 1
ATOM 1312 C C . GLN A 1 172 ? 6.590 21.053 15.539 1.00 43.28 172 GLN A C 1
ATOM 1314 O O . GLN A 1 172 ? 6.191 21.534 14.480 1.00 43.28 172 GLN A O 1
ATOM 1319 N N . GLU A 1 173 ? 6.600 19.733 15.719 1.00 53.78 173 GLU A N 1
ATOM 1320 C CA . GLU A 1 173 ? 5.676 18.886 14.982 1.00 53.78 173 GLU A CA 1
ATOM 1321 C C . GLU A 1 173 ? 4.288 19.208 15.530 1.00 53.78 173 GLU A C 1
ATOM 1323 O O . GLU A 1 173 ? 4.052 19.136 16.737 1.00 53.78 173 GLU A O 1
ATOM 1328 N N . ARG A 1 174 ? 3.374 19.638 14.652 1.00 56.88 174 ARG A N 1
ATOM 1329 C CA . ARG A 1 174 ? 1.955 19.736 15.008 1.00 56.88 174 ARG A CA 1
ATOM 1330 C C . ARG A 1 174 ? 1.550 18.407 15.641 1.00 56.88 174 ARG A C 1
ATOM 1332 O O . ARG A 1 174 ? 1.840 17.360 15.060 1.00 56.88 174 ARG A O 1
ATOM 1339 N N . ALA A 1 175 ? 0.902 18.463 16.804 1.00 58.56 175 ALA A N 1
ATOM 1340 C CA . ALA A 1 175 ? 0.316 17.281 17.419 1.00 58.56 175 ALA A CA 1
ATOM 1341 C C . ALA A 1 175 ? -0.586 16.608 16.375 1.00 58.56 175 ALA A C 1
ATOM 1343 O O . ALA A 1 175 ? -1.544 17.225 15.906 1.00 58.56 175 ALA A O 1
ATOM 1344 N N . LYS A 1 176 ? -0.212 15.402 15.934 1.00 71.19 176 LYS A N 1
ATOM 1345 C CA . LYS A 1 176 ? -0.990 14.647 14.948 1.00 71.19 176 LYS A CA 1
ATOM 1346 C C . LYS A 1 176 ? -2.281 14.191 15.619 1.00 71.19 176 LYS A C 1
ATOM 1348 O O . LYS A 1 176 ? -2.237 13.703 16.746 1.00 71.19 176 LYS A O 1
ATOM 1353 N N . SER A 1 177 ? -3.411 14.384 14.949 1.00 82.94 177 SER A N 1
ATOM 1354 C CA . SER A 1 177 ? -4.711 13.917 15.434 1.00 82.94 177 SER A CA 1
ATOM 1355 C C . SER A 1 177 ? -4.911 12.424 15.152 1.00 82.94 177 SER A C 1
ATOM 1357 O O . SER A 1 177 ? -4.165 11.820 14.375 1.00 82.94 177 SER A O 1
ATOM 1359 N N . LEU A 1 178 ? -5.924 11.815 15.775 1.00 83.19 178 LEU A N 1
ATOM 1360 C CA . LEU A 1 178 ? -6.310 10.440 15.462 1.00 83.19 178 LEU A CA 1
ATOM 1361 C C . LEU A 1 178 ? -6.785 10.307 14.007 1.00 83.19 178 LEU A C 1
ATOM 1363 O O . LEU A 1 178 ? -6.473 9.320 13.349 1.00 83.19 178 LEU A O 1
ATOM 1367 N N . ASP A 1 179 ? -7.476 11.320 13.485 1.00 84.88 179 ASP A N 1
ATOM 1368 C CA . ASP A 1 179 ? -7.887 11.384 12.081 1.00 84.88 179 ASP A CA 1
ATOM 1369 C C . ASP A 1 179 ? -6.674 11.408 11.133 1.00 84.88 179 ASP A C 1
ATOM 1371 O O . ASP A 1 179 ? -6.629 10.643 10.168 1.00 84.88 179 ASP A O 1
ATOM 1375 N N . ASP A 1 180 ? -5.633 12.191 11.448 1.00 84.00 180 ASP A N 1
ATOM 1376 C CA . ASP A 1 180 ? -4.374 12.168 10.686 1.00 84.00 180 ASP A CA 1
ATOM 1377 C C . ASP A 1 180 ? -3.737 10.772 10.699 1.00 84.00 180 ASP A C 1
ATOM 1379 O O . ASP A 1 180 ? -3.182 10.324 9.692 1.00 84.00 180 ASP A O 1
ATOM 1383 N N . TYR A 1 181 ? -3.823 10.072 11.835 1.00 81.94 181 TYR A N 1
ATOM 1384 C CA . TYR A 1 181 ? -3.346 8.701 11.953 1.00 81.94 181 TYR A CA 1
ATOM 1385 C C . TYR A 1 181 ? -4.157 7.749 11.064 1.00 81.94 181 TYR A C 1
ATOM 1387 O O . TYR A 1 181 ? -3.564 7.073 10.222 1.00 81.94 181 TYR A O 1
ATOM 1395 N N . VAL A 1 182 ? -5.488 7.737 11.173 1.00 88.06 182 VAL A N 1
ATOM 1396 C CA . VAL A 1 182 ? -6.369 6.871 10.368 1.00 88.06 182 VAL A CA 1
ATOM 1397 C C . VAL A 1 182 ? -6.168 7.115 8.872 1.00 88.06 182 VAL A C 1
ATOM 1399 O O . VAL A 1 182 ? -6.006 6.159 8.110 1.00 88.06 182 VAL A O 1
ATOM 1402 N N . LYS A 1 183 ? -6.082 8.382 8.451 1.00 88.38 183 LYS A N 1
ATOM 1403 C CA . LYS A 1 183 ? -5.743 8.746 7.068 1.00 88.38 183 LYS A CA 1
ATOM 1404 C C . LYS A 1 183 ? -4.391 8.178 6.656 1.00 88.38 183 LYS A C 1
ATOM 1406 O O . LYS A 1 183 ? -4.297 7.527 5.621 1.00 88.38 183 LYS A O 1
ATOM 1411 N N . SER A 1 184 ? -3.364 8.333 7.493 1.00 85.00 184 SER A N 1
ATOM 1412 C CA . SER A 1 184 ? -2.023 7.826 7.182 1.00 85.00 184 SER A CA 1
ATOM 1413 C C . SER A 1 184 ? -1.955 6.303 7.026 1.00 85.00 184 SER A C 1
ATOM 1415 O O . SER A 1 184 ? -1.155 5.821 6.228 1.00 85.00 184 SER A O 1
ATOM 1417 N N . VAL A 1 185 ? -2.786 5.547 7.754 1.00 87.25 185 VAL A N 1
ATOM 1418 C CA . VAL A 1 185 ? -2.878 4.084 7.620 1.00 87.25 185 VAL A CA 1
ATOM 1419 C C . VAL A 1 185 ? -3.566 3.698 6.312 1.00 87.25 185 VAL A C 1
ATOM 1421 O O . VAL A 1 185 ? -3.094 2.815 5.597 1.00 87.25 185 VAL A O 1
ATOM 1424 N N . ASN A 1 186 ? -4.665 4.370 5.969 1.00 90.12 186 ASN A N 1
ATOM 1425 C CA . ASN A 1 186 ? -5.406 4.091 4.739 1.00 90.12 186 ASN A CA 1
ATOM 1426 C C . ASN A 1 186 ? -4.599 4.453 3.481 1.00 90.12 186 ASN A C 1
ATOM 1428 O O . ASN A 1 186 ? -4.619 3.694 2.510 1.00 90.12 186 ASN A O 1
ATOM 1432 N N . ASP A 1 187 ? -3.841 5.550 3.535 1.00 89.06 187 ASP A N 1
ATOM 1433 C CA . ASP A 1 187 ? -2.987 6.032 2.442 1.00 89.06 187 ASP A CA 1
ATOM 1434 C C . ASP A 1 187 ? -1.632 5.307 2.358 1.00 89.06 187 ASP A C 1
ATOM 1436 O O . ASP A 1 187 ? -0.873 5.513 1.408 1.00 89.06 187 ASP A O 1
ATOM 1440 N N . ALA A 1 188 ? -1.293 4.476 3.347 1.00 87.38 188 ALA A N 1
ATOM 1441 C CA . ALA A 1 188 ? -0.042 3.734 3.350 1.00 87.38 188 ALA A CA 1
ATOM 1442 C C . ALA A 1 188 ? 0.043 2.722 2.202 1.00 87.38 188 ALA A C 1
ATOM 1444 O O . ALA A 1 188 ? -0.966 2.150 1.779 1.00 87.38 188 ALA A O 1
ATOM 1445 N N . ASP A 1 189 ? 1.278 2.422 1.783 1.00 86.00 189 ASP A N 1
ATOM 1446 C CA . ASP A 1 189 ? 1.580 1.364 0.816 1.00 86.00 189 ASP A CA 1
ATOM 1447 C C . ASP A 1 189 ? 0.785 0.083 1.132 1.00 86.00 189 ASP A C 1
ATOM 1449 O O . ASP A 1 189 ? 0.729 -0.383 2.275 1.00 86.00 189 ASP A O 1
ATOM 1453 N N . LYS A 1 190 ? 0.172 -0.494 0.103 1.00 87.19 190 LYS A N 1
ATOM 1454 C CA . LYS A 1 190 ? -0.493 -1.800 0.142 1.00 87.19 190 LYS A CA 1
ATOM 1455 C C . LYS A 1 190 ? 0.428 -2.837 -0.492 1.00 87.19 190 LYS A C 1
ATOM 1457 O O . LYS A 1 190 ? 1.298 -2.487 -1.282 1.00 87.19 190 LYS A O 1
ATOM 1462 N N . ASN A 1 191 ? 0.309 -4.097 -0.098 1.00 84.56 191 ASN A N 1
ATOM 1463 C CA . ASN A 1 191 ? 1.069 -5.191 -0.697 1.00 84.56 191 ASN A CA 1
ATOM 1464 C C . ASN A 1 191 ? 0.305 -5.745 -1.908 1.00 84.56 191 ASN A C 1
ATOM 1466 O O . ASN A 1 191 ? -0.435 -6.712 -1.758 1.00 84.56 191 ASN A O 1
ATOM 1470 N N . ASN A 1 192 ? 0.414 -5.100 -3.070 1.00 78.12 192 ASN A N 1
ATOM 14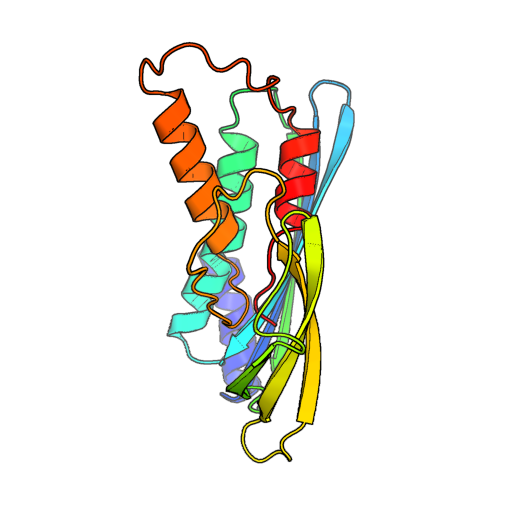71 C CA . ASN A 1 192 ? -0.285 -5.463 -4.307 1.00 78.12 192 ASN A CA 1
ATOM 1472 C C . ASN A 1 192 ? 0.434 -4.954 -5.563 1.00 78.12 192 ASN A C 1
ATOM 1474 O O . ASN A 1 192 ? 1.328 -4.084 -5.438 1.00 78.12 192 ASN A O 1
#

Organism: NCBI:txid749906

Radius of gyration: 19.89 Å; chains: 1; bounding box: 43×48×46 Å

Foldseek 3Di:
DVVVLLVVVVVQCVVAAQAKKKKWKWWWWAWPVRDIFIAIAIAMDGRDSVVSVVSVVLVVLVVVCQCVPPFTHIGIDDMDMDMDGHNHHFDKDFPDKAWPDPDDAQQDWIWIWTWIGTDVDDIDIDTDIDTHHNPPPDDDDDDDDDAFDSCPLSVVVVVVVVVVVPPDPDDPPPDQHVVNVSVSNNPGTHRD

pLDDT: mean 81.16, std 14.51, range [43.28, 97.44]

Secondary structure (DSSP, 8-state):
-HHHHHHHHHHHHHHH-SSEEEEEEEEEEE-TTS-EEEEEEEEEEE--HHHHHHHHHHHHHHHHHHHT-SSS--EEEEEEEEEEEESS---EEEEEEEES-SS--TT-EEEEEEEEEETTSPPEEEEEEEEPPTT--SS----------TTHHHHHHHHHHHHHHS-----------HHHHHHHHHTS----

Sequence (192 aa):
MDSAVVDTVSRTVDRGGGGTAKVHFAITGTDSKGELLKIDRENMYYSNQELLRNMNLELVEAINVLMQNKLEQVNVYGITVETEVSDTVQVAEITNAVPGSRRVKAGAKVPITVTIKPYRGEAFTETVNFVVPKDHPGGRLPLNVRGGSSMAWIINTLRKQKEEGLPAAQKQERAKSLDDYVKSVNDADKNN